Protein 5R61 (pdb70)

Organism: Homo sapiens (NCBI:txid9606)

Secondary structure (DSSP, 8-state):
--SS-SSHHHHHHTT--S-EEEEEEGGG-TTSEEEEEEE-SGGGS-EEEEEEESSS-S-----HHHHHH-EE-TTSSEE--HHHHHHHHTTS-EEEEEEEEETTEEEEEEEEEEEE--GGGTS-EEEEEEEESS---SGGGTTPPPB-TT--HHHHHTS-BS-SSS-SEETTS-TT--STTTSSEEHHHH-SS---SEEEEEEEEGGGGG-

InterPro domains:
  IPR000742 EGF-like domain [PS00022] (205-216)
  IPR000742 EGF-like domain [PS00022] (299-310)
  IPR000742 EGF-like domain [PS00022] (392-403)
  IPR000742 EGF-like domain [PS00022] (485-496)
  IPR000742 EGF-like domain [PS00022] (578-589)
  IPR000742 EGF-like domain [PS01186] (205-216)
  IPR000742 EGF-like domain [PS01186] (299-310)
  IPR000742 EGF-like domain [PS01186] (392-403)
  IPR000742 EGF-like domain [PS01186] (485-496)
  IPR000742 EGF-like domain [PS01186] (578-589)
  IPR000742 EGF-like domain [PS50026] (280-311)
  IPR000742 EGF-like domain [PS50026] (373-404)
  IPR000742 EGF-like domain [SM00181] (189-217)
  IPR000742 EGF-like domain [SM00181] (220-248)
  IPR000742 EGF-like domain [SM00181] (251-280)
  IPR000742 EGF-like domain [SM00181] (283-311)
  IPR000742 EGF-like domain [SM00181] (314-342)
  IPR000742 EGF-like domain [SM00181] (345-373)
  IPR000742 EGF-like domain [SM00181] (376-404)
  IPR000742 EGF-like domain [SM00181] (407-435)

GO terms:
  GO:0045545 syndecan binding (F, IDA)
  GO:0007155 cell adhesion (P, TAS)
  GO:0005576 extracellular region (C, TAS)
  GO:0005788 endoplasmic reticulum lumen (C, TAS)
  GO:0042802 identical protein binding (F, IPI)
  GO:0005515 protein binding (F, IPI)
  GO:0009611 response to wounding (P, IEP)
  GO:0005576 extracellular region (C, HDA)
  GO:0031012 extracellular matrix (C, HDA)
  GO:0090733 tenascin complex (C, TAS)
  GO:0001558 regulation of cell growth (P, IDA)
  GO:0031012 extracellular matrix (C, IDA)
  GO:0009611 response to wounding (P, IDA)
  GO:0030155 regulation of cell adhesion (P, IDA)
  GO:0005178 integrin binding (F, IDA)
  GO:0001649 osteoblast differentiation (P, HDA)
  GO:0005925 focal adhesion (C, HDA)
  GO:0016020 membrane (C, HDA)

Foldseek 3Di:
DQPAAQFLLSVVVVVPQDWAWDWHAQLSDPVRIDIFTWQNPPPRTRWGWFFKFAAQPDAQQDDLVCQQCKDDDRRHGIGRHLVSQQSSCVNAFKKKKKWFAAPHDIKMKIFLGWHFHHVVLLRFIAGHDIDIDQDDFCVVLHRAHKDHPVNDQCVVLSHIGSADVGGQAGQRARDPQQPFQNARHNDSRPRRRGHTNIMIMIMDNSCSNPD

Sequence (211 aa):
SMPFPKDCSQAMLNGDTTSGLYTIYLNGDKAQALEVFCDMTSDGGGWIVFLRRKNGRENFYQNWKAYAAGFGDRREEFWLGLDNLNKITAQGQYELRVDLRDHGETAFAVYDKFSVGDAKTRYKLKVEGYSGTAGDSMAYHNGRSFSTFDKNCALSYKGAFWYRNCHRVNLMGRYGDNNHSQGVNWFHWKGHEHSIQFAEMKLRPSNFFRNL

Radius of gyration: 15.93 Å; Cα contacts (8 Å, |Δi|>4): 583; chains: 1; bounding box: 35×44×39 Å

Structure (mmCIF, N/CA/C/O backbone):
data_5R61
#
_entry.id   5R61
#
_cell.length_a   77.340
_cell.length_b   77.340
_cell.length_c   71.660
_cell.angle_alpha   90.000
_cell.angle_beta   90.000
_cell.angle_gamma   90.000
#
_symmetry.space_group_name_H-M   'P 41 21 2'
#
loop_
_entity.id
_entity.type
_entity.pdbx_description
1 polymer 'Tenascin C (Hexabrachion), isoform CRA_a'
2 non-polymer 1-(3-methyl-1,2,4-thiadiazol-5-yl)-1,4-diazepane
3 water water
#
loop_
_atom_site.group_PDB
_atom_site.id
_atom_site.type_symbol
_atom_site.label_atom_id
_atom_site.label_alt_id
_atom_site.label_comp_id
_atom_site.label_asym_id
_atom_site.label_entity_id
_atom_site.label_seq_id
_atom_site.pdbx_PDB_ins_code
_atom_site.Cartn_x
_atom_site.Cartn_y
_atom_site.Cartn_z
_atom_site.occupancy
_atom_site.B_iso_or_equiv
_atom_site.auth_seq_id
_atom_site.auth_comp_id
_atom_site.auth_asym_id
_atom_site.auth_atom_id
_atom_site.pdbx_PDB_model_num
ATOM 1 N N . SER A 1 1 ? 12.421 9.340 -13.494 1.00 32.67 -1 SER A N 1
ATOM 2 C CA . SER A 1 1 ? 12.607 7.882 -13.369 1.00 32.01 -1 SER A CA 1
ATOM 3 C C . SER A 1 1 ? 13.985 7.495 -13.904 1.00 28.14 -1 SER A C 1
ATOM 4 O O . SER A 1 1 ? 14.526 8.198 -14.740 1.00 24.05 -1 SER A O 1
ATOM 7 N N . MET A 1 2 ? 14.548 6.389 -13.416 1.00 28.04 0 MET A N 1
ATOM 8 C CA . MET A 1 2 ? 15.818 5.846 -13.937 1.00 26.13 0 MET A CA 1
ATOM 9 C C . MET A 1 2 ? 15.408 4.935 -15.080 1.00 24.83 0 MET A C 1
ATOM 10 O O . MET A 1 2 ? 14.458 4.129 -14.893 1.00 24.51 0 MET A O 1
ATOM 15 N N . PRO A 1 3 ? 16.226 4.893 -16.199 1.00 21.08 1979 PRO A N 1
ATOM 16 C CA . PRO A 1 3 ? 15.777 4.047 -17.318 1.00 21.83 1979 PRO A CA 1
ATOM 17 C C . PRO A 1 3 ? 15.982 2.549 -17.080 1.00 22.82 1979 PRO A C 1
ATOM 18 O O . PRO A 1 3 ? 15.191 1.771 -17.582 1.00 23.65 1979 PRO A O 1
ATOM 22 N N . PHE A 1 4 ? 17.049 2.213 -16.378 1.00 21.31 1980 PHE A N 1
ATOM 23 C CA . PHE A 1 4 ? 17.485 0.814 -16.226 1.00 19.92 1980 PHE A CA 1
ATOM 24 C C . PHE A 1 4 ? 17.721 0.605 -14.744 1.00 18.55 1980 PHE A C 1
ATOM 25 O O . PHE A 1 4 ? 18.864 0.407 -14.340 1.00 20.37 1980 PHE A O 1
ATOM 33 N N . PRO A 1 5 ? 16.661 0.653 -13.902 1.00 17.93 1981 PRO A N 1
ATOM 34 C CA . PRO A 1 5 ? 16.818 0.496 -12.448 1.00 17.24 1981 PRO A CA 1
ATOM 35 C C . PRO A 1 5 ? 17.521 -0.835 -12.172 1.00 17.42 1981 PRO A C 1
ATOM 36 O O . PRO A 1 5 ? 17.112 -1.843 -12.770 1.00 18.18 1981 PRO A O 1
ATOM 40 N N . LYS A 1 6 ? 18.501 -0.835 -11.263 1.00 16.18 1982 LYS A N 1
ATOM 41 C CA . LYS A 1 6 ? 19.285 -2.063 -11.033 1.00 16.41 1982 LYS A CA 1
ATOM 42 C C . LYS A 1 6 ? 18.694 -2.893 -9.887 1.00 17.05 1982 LYS A C 1
ATOM 43 O O . LYS A 1 6 ? 19.180 -4.010 -9.677 1.00 16.43 1982 LYS A O 1
ATOM 49 N N . ASP A 1 7 ? 17.623 -2.449 -9.240 1.00 16.40 1983 ASP A N 1
ATOM 50 C CA . ASP A 1 7 ? 16.977 -3.194 -8.143 1.00 16.85 1983 ASP A CA 1
ATOM 51 C C . ASP A 1 7 ? 15.620 -2.575 -7.871 1.00 16.88 1983 ASP A C 1
ATOM 52 O O . ASP A 1 7 ? 15.258 -1.593 -8.556 1.00 17.01 1983 ASP A O 1
ATOM 57 N N . CYS A 1 8 ? 14.877 -3.130 -6.934 1.00 16.03 1984 CYS A N 1
ATOM 58 C CA . CYS A 1 8 ? 13.505 -2.652 -6.688 1.00 16.51 1984 CYS A CA 1
ATOM 59 C C . CYS A 1 8 ? 13.530 -1.331 -5.928 1.00 17.41 1984 CYS A C 1
ATOM 60 O O . CYS A 1 8 ? 12.446 -0.715 -5.876 1.00 20.05 1984 CYS A O 1
ATOM 63 N N . SER A 1 9 ? 14.656 -0.909 -5.367 1.00 17.00 1985 SER A N 1
ATOM 64 C CA . SER A 1 9 ? 14.771 0.414 -4.706 1.00 20.58 1985 SER A CA 1
ATOM 65 C C . SER A 1 9 ? 14.845 1.505 -5.761 1.00 21.89 1985 SER A C 1
ATOM 66 O O . SER A 1 9 ? 14.088 2.504 -5.646 1.00 24.15 1985 SER A O 1
ATOM 69 N N . GLN A 1 10 ? 15.553 1.273 -6.851 1.00 18.03 1986 GLN A N 1
ATOM 70 C CA . GLN A 1 10 ? 15.592 2.234 -7.978 1.00 21.41 1986 GLN A CA 1
ATOM 71 C C . GLN A 1 10 ? 14.276 2.170 -8.761 1.00 23.62 1986 GLN A C 1
ATOM 72 O O . GLN A 1 10 ? 13.967 3.191 -9.416 1.00 31.16 1986 GLN A O 1
ATOM 78 N N . ALA A 1 11 ? 13.550 1.043 -8.779 1.00 22.63 1987 ALA A N 1
ATOM 79 C CA . ALA A 1 11 ? 12.215 0.972 -9.426 1.00 24.50 1987 ALA A CA 1
ATOM 80 C C . ALA A 1 11 ? 11.157 1.680 -8.589 1.00 27.49 1987 ALA A C 1
ATOM 81 O O . ALA A 1 11 ? 10.165 2.090 -9.168 1.00 29.06 1987 ALA A O 1
ATOM 83 N N . MET A 1 12 ? 11.319 1.737 -7.267 1.00 30.29 1988 MET A N 1
ATOM 84 C CA . MET A 1 12 ? 10.281 2.268 -6.345 1.00 29.66 1988 MET A CA 1
ATOM 85 C C . MET A 1 12 ? 10.373 3.778 -6.402 1.00 33.11 1988 MET A C 1
ATOM 86 O O . MET A 1 12 ? 9.333 4.437 -6.450 1.00 39.22 1988 MET A O 1
ATOM 91 N N . LEU A 1 13 ? 11.607 4.266 -6.398 1.00 37.60 1989 LEU A N 1
ATOM 92 C CA . LEU A 1 13 ? 11.910 5.711 -6.484 1.00 42.00 1989 LEU A CA 1
ATOM 93 C C . LEU A 1 13 ? 11.447 6.191 -7.860 1.00 45.41 1989 LEU A C 1
ATOM 94 O O . LEU A 1 13 ? 11.094 7.383 -7.973 1.00 46.23 1989 LEU A O 1
ATOM 99 N N . ASN A 1 14 ? 11.338 5.271 -8.834 1.00 47.98 1990 ASN A N 1
ATOM 100 C CA . ASN A 1 14 ? 10.728 5.554 -10.168 1.00 48.71 1990 ASN A CA 1
ATOM 101 C C . ASN A 1 14 ? 9.215 5.783 -10.001 1.00 49.65 1990 ASN A C 1
ATOM 102 O O . ASN A 1 14 ? 8.533 5.982 -11.039 1.00 48.25 1990 ASN A O 1
ATOM 107 N N . GLY A 1 15 ? 8.713 5.769 -8.757 1.00 52.80 1991 GLY A N 1
ATOM 108 C CA . GLY A 1 15 ? 7.322 6.105 -8.404 1.00 54.56 1991 GLY A CA 1
ATOM 109 C C . GLY A 1 15 ? 6.381 4.918 -8.555 1.00 59.30 1991 GLY A C 1
ATOM 110 O O . GLY A 1 15 ? 5.158 5.124 -8.614 1.00 61.77 1991 GLY A O 1
ATOM 111 N N . ASP A 1 16 ? 6.917 3.703 -8.609 1.00 60.18 1992 ASP A N 1
ATOM 112 C CA . ASP A 1 16 ? 6.098 2.468 -8.674 1.00 59.77 1992 ASP A CA 1
ATOM 113 C C . ASP A 1 16 ? 5.971 1.914 -7.247 1.00 55.08 1992 ASP A C 1
ATOM 114 O O . ASP A 1 16 ? 6.948 1.346 -6.731 1.00 42.70 1992 ASP A O 1
ATOM 119 N N . THR A 1 17 ? 4.827 2.125 -6.599 1.00 50.46 1993 THR A N 1
ATOM 120 C CA . THR A 1 17 ? 4.656 1.878 -5.142 1.00 45.21 1993 THR A CA 1
ATOM 121 C C . THR A 1 17 ? 3.774 0.652 -4.920 1.00 37.40 1993 THR A C 1
ATOM 122 O O . THR A 1 17 ? 3.556 0.292 -3.741 1.00 33.60 1993 THR A O 1
ATOM 126 N N . THR A 1 18 ? 3.299 0.046 -6.009 1.00 33.63 1994 THR A N 1
ATOM 127 C CA . THR A 1 18 ? 2.455 -1.163 -5.984 1.00 29.55 1994 THR A CA 1
ATOM 128 C C . THR A 1 18 ? 3.418 -2.344 -6.022 1.00 26.09 1994 THR A C 1
ATOM 129 O O . THR A 1 18 ? 4.220 -2.431 -6.943 1.00 24.50 1994 THR A O 1
ATOM 133 N N . SER A 1 19 ? 3.253 -3.265 -5.102 1.00 21.90 1995 SER A N 1
ATOM 134 C CA . SER A 1 19 ? 4.017 -4.529 -5.179 1.00 20.48 1995 SER A CA 1
ATOM 135 C C . SER A 1 19 ? 3.609 -5.268 -6.432 1.00 21.17 1995 SER A C 1
ATOM 136 O O . SER A 1 19 ? 2.409 -5.216 -6.798 1.00 24.00 1995 SER A O 1
ATOM 139 N N . GLY A 1 20 ? 4.551 -6.001 -7.030 1.00 18.81 1996 GLY A N 1
ATOM 140 C CA . GLY A 1 20 ? 4.279 -6.864 -8.184 1.00 18.66 1996 GLY A CA 1
ATOM 141 C C . GLY A 1 20 ? 5.502 -7.003 -9.049 1.00 17.78 1996 GLY A C 1
ATOM 142 O O . GLY A 1 20 ? 6.614 -6.745 -8.547 1.00 17.61 1996 GLY A O 1
ATOM 143 N N . LEU A 1 21 ? 5.331 -7.357 -10.322 1.00 18.10 1997 LEU A N 1
ATOM 144 C CA . LEU A 1 21 ? 6.498 -7.651 -11.175 1.00 18.60 1997 LEU A CA 1
ATOM 145 C C . LEU A 1 21 ? 7.000 -6.377 -11.817 1.00 19.19 1997 LEU A C 1
ATOM 146 O O . LEU A 1 21 ? 6.181 -5.574 -12.373 1.00 22.22 1997 LEU A O 1
ATOM 151 N N . TYR A 1 22 ? 8.311 -6.191 -11.764 1.00 18.41 1998 TYR A N 1
ATOM 152 C CA . TYR A 1 22 ? 9.050 -5.072 -12.383 1.00 17.51 1998 TYR A CA 1
ATOM 153 C C . TYR A 1 22 ? 10.262 -5.606 -13.118 1.00 20.05 1998 TYR A C 1
ATOM 154 O O . TYR A 1 22 ? 10.835 -6.656 -12.765 1.00 20.01 1998 TYR A O 1
ATOM 163 N N . THR A 1 23 ? 10.675 -4.898 -14.160 1.00 17.97 1999 THR A N 1
ATOM 164 C CA . THR A 1 23 ? 11.949 -5.176 -14.802 1.00 17.45 1999 THR A CA 1
ATOM 165 C C . THR A 1 23 ? 13.064 -4.417 -14.082 1.00 17.49 1999 THR A C 1
ATOM 166 O O . THR A 1 23 ? 12.994 -3.165 -13.967 1.00 20.66 1999 THR A O 1
ATOM 170 N N . ILE A 1 24 ? 14.094 -5.139 -13.664 1.00 16.82 2000 ILE A N 1
ATOM 171 C CA . ILE A 1 24 ? 15.359 -4.514 -13.274 1.00 15.89 2000 ILE A CA 1
ATOM 172 C C . ILE A 1 24 ? 16.443 -4.931 -14.261 1.00 17.00 2000 ILE A C 1
ATOM 173 O O . ILE A 1 24 ? 16.220 -5.830 -15.112 1.00 17.04 2000 ILE A O 1
ATOM 178 N N . TYR A 1 25 ? 17.578 -4.261 -14.177 1.00 18.00 2001 TYR A N 1
ATOM 179 C CA . TYR A 1 25 ? 18.660 -4.392 -15.159 1.00 18.07 2001 TYR A CA 1
ATOM 180 C C . TYR A 1 25 ? 19.938 -4.561 -14.379 1.00 18.11 2001 TYR A C 1
ATOM 181 O O . TYR A 1 25 ? 20.353 -3.614 -13.691 1.00 17.89 2001 TYR A O 1
ATOM 190 N N . LEU A 1 26 ? 20.566 -5.724 -14.468 1.00 17.82 2002 LEU A N 1
ATOM 191 C CA . LEU A 1 26 ? 21.741 -5.955 -13.605 1.00 20.20 2002 LEU A CA 1
ATOM 192 C C . LEU A 1 26 ? 22.874 -5.012 -14.028 1.00 20.45 2002 LEU A C 1
ATOM 193 O O . LEU A 1 26 ? 23.094 -4.821 -15.230 1.00 21.07 2002 LEU A O 1
ATOM 198 N N . ASN A 1 27 ? 23.483 -4.331 -13.065 1.00 21.17 2003 ASN A N 1
ATOM 199 C CA . ASN A 1 27 ? 24.551 -3.346 -13.326 1.00 24.48 2003 ASN A CA 1
ATOM 200 C C . ASN A 1 27 ? 23.986 -2.172 -14.141 1.00 23.34 2003 ASN A C 1
ATOM 201 O O . ASN A 1 27 ? 24.768 -1.476 -14.783 1.00 24.76 2003 ASN A O 1
ATOM 206 N N . GLY A 1 28 ? 22.680 -1.968 -14.141 1.00 19.91 2004 GLY A N 1
ATOM 207 C CA . GLY A 1 28 ? 22.044 -0.910 -14.949 1.00 20.54 2004 GLY A CA 1
ATOM 208 C C . GLY A 1 28 ? 22.239 -1.122 -16.446 1.00 20.11 2004 GLY A C 1
ATOM 209 O O . GLY A 1 28 ? 22.127 -0.170 -17.211 1.00 23.28 2004 GLY A O 1
ATOM 210 N N . ASP A 1 29 ? 22.485 -2.352 -16.865 1.00 20.48 2005 ASP A N 1
ATOM 211 C CA . ASP A 1 29 ? 22.780 -2.690 -18.293 1.00 20.15 2005 ASP A CA 1
ATOM 212 C C . ASP A 1 29 ? 21.451 -3.095 -18.933 1.00 19.54 2005 ASP A C 1
ATOM 213 O O . ASP A 1 29 ? 20.833 -4.063 -18.509 1.00 18.96 2005 ASP A O 1
ATOM 218 N N . LYS A 1 30 ? 21.029 -2.390 -19.971 1.00 20.65 2006 LYS A N 1
ATOM 219 C CA . LYS A 1 30 ? 19.774 -2.656 -20.710 1.00 20.82 2006 LYS A CA 1
ATOM 220 C C . LYS A 1 30 ? 19.789 -4.066 -21.328 1.00 19.84 2006 LYS A C 1
ATOM 221 O O . LYS A 1 30 ? 18.670 -4.589 -21.571 1.00 21.56 2006 LYS A O 1
ATOM 227 N N . ALA A 1 31 ? 20.941 -4.705 -21.509 1.00 19.41 2007 ALA A N 1
ATOM 228 C CA . ALA A 1 31 ? 21.019 -6.074 -22.066 1.00 20.00 2007 ALA A CA 1
ATOM 229 C C . ALA A 1 31 ? 20.966 -7.118 -20.960 1.00 19.67 2007 ALA A C 1
ATOM 230 O O . ALA A 1 31 ? 21.068 -8.340 -21.261 1.00 21.87 2007 ALA A O 1
ATOM 232 N N . GLN A 1 32 ? 20.779 -6.722 -19.692 1.00 18.41 2008 GLN A N 1
ATOM 233 C CA . GLN A 1 32 ? 20.748 -7.676 -18.555 1.00 19.98 2008 GLN A CA 1
ATOM 234 C C . GLN A 1 32 ? 19.428 -7.500 -17.806 1.00 18.80 2008 GLN A C 1
ATOM 235 O O . GLN A 1 32 ? 19.399 -7.464 -16.553 1.00 16.97 2008 GLN A O 1
ATOM 241 N N . ALA A 1 33 ? 18.316 -7.477 -18.517 1.00 17.00 2009 ALA A N 1
ATOM 242 C CA . ALA A 1 33 ? 16.961 -7.352 -17.944 1.00 17.87 2009 ALA A CA 1
ATOM 243 C C . ALA A 1 33 ? 16.610 -8.599 -17.149 1.00 18.69 2009 ALA A C 1
ATOM 244 O O . ALA A 1 33 ? 16.985 -9.688 -17.562 1.00 18.84 2009 ALA A O 1
ATOM 246 N N . LEU A 1 34 ? 15.906 -8.398 -16.044 1.00 17.50 2010 LEU A N 1
ATOM 247 C CA . LEU A 1 34 ? 15.465 -9.494 -15.153 1.00 17.89 2010 LEU A CA 1
ATOM 248 C C . LEU A 1 34 ? 14.098 -9.096 -14.635 1.00 17.66 2010 LEU A C 1
ATOM 249 O O . LEU A 1 34 ? 13.995 -7.973 -14.096 1.00 18.36 2010 LEU A O 1
ATOM 254 N N . GLU A 1 35 ? 13.085 -9.952 -14.763 1.00 17.03 2011 GLU A N 1
ATOM 255 C CA . GLU A 1 35 ? 11.753 -9.672 -14.183 1.00 18.31 2011 GLU A CA 1
ATOM 256 C C . GLU A 1 35 ? 11.790 -10.143 -12.731 1.00 18.71 2011 GLU A C 1
ATOM 257 O O . GLU A 1 35 ? 12.212 -11.285 -12.478 1.00 20.63 2011 GLU A O 1
ATOM 263 N N . VAL A 1 36 ? 11.505 -9.238 -11.810 1.00 16.98 2012 VAL A N 1
ATOM 264 C CA . VAL A 1 36 ? 11.552 -9.589 -10.371 1.00 16.78 2012 VAL A CA 1
ATOM 265 C C . VAL A 1 36 ? 10.225 -9.199 -9.750 1.00 18.14 2012 VAL A C 1
ATOM 266 O O . VAL A 1 36 ? 9.539 -8.286 -10.254 1.00 19.33 2012 VAL A O 1
ATOM 270 N N . PHE A 1 37 ? 9.881 -9.863 -8.653 1.00 16.35 2013 PHE A N 1
ATOM 271 C CA . PHE A 1 37 ? 8.781 -9.385 -7.797 1.00 16.31 2013 PHE A CA 1
ATOM 272 C C . PHE A 1 37 ? 9.343 -8.387 -6.788 1.00 16.61 2013 PHE A C 1
ATOM 273 O O . PHE A 1 37 ? 10.250 -8.725 -6.010 1.00 17.19 2013 PHE A O 1
ATOM 281 N N . CYS A 1 38 ? 8.829 -7.177 -6.789 1.00 15.99 2014 CYS A N 1
ATOM 282 C CA . CYS A 1 38 ? 9.187 -6.096 -5.833 1.00 16.54 2014 CYS A CA 1
ATOM 283 C C . CYS A 1 38 ? 8.117 -6.046 -4.751 1.00 16.47 2014 CYS A C 1
ATOM 284 O O . CYS A 1 38 ? 6.913 -5.865 -5.066 1.00 16.94 2014 CYS A O 1
ATOM 287 N N . ASP A 1 39 ? 8.550 -6.218 -3.502 1.00 17.25 2015 ASP A N 1
ATOM 288 C CA . ASP A 1 39 ? 7.714 -5.921 -2.315 1.00 17.97 2015 ASP A CA 1
ATOM 289 C C . ASP A 1 39 ? 7.897 -4.447 -1.988 1.00 17.57 2015 ASP A C 1
ATOM 290 O O . ASP A 1 39 ? 8.966 -4.077 -1.524 1.00 18.03 2015 ASP A O 1
ATO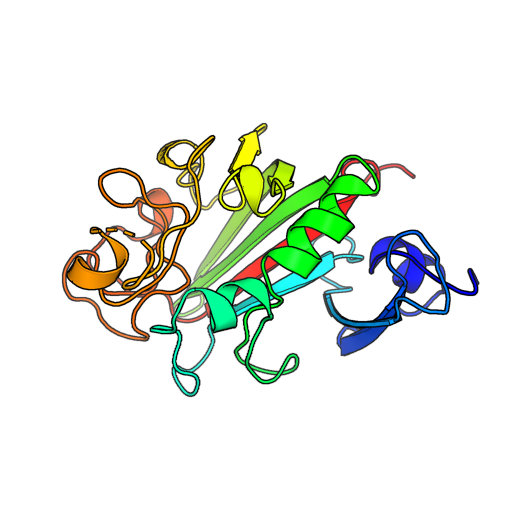M 295 N N . MET A 1 40 ? 6.888 -3.636 -2.321 1.00 18.31 2016 MET A N 1
ATOM 296 C CA . MET A 1 40 ? 7.006 -2.167 -2.218 1.00 18.89 2016 MET A CA 1
ATOM 297 C C . MET A 1 40 ? 6.341 -1.684 -0.921 1.00 19.01 2016 MET A C 1
ATOM 298 O O . MET A 1 40 ? 6.305 -0.455 -0.753 1.00 22.18 2016 MET A O 1
ATOM 303 N N . THR A 1 41 ? 5.874 -2.587 -0.059 1.00 20.30 2017 THR A N 1
ATOM 304 C CA . THR A 1 41 ? 5.118 -2.170 1.164 1.00 22.77 2017 THR A CA 1
ATOM 305 C C . THR A 1 41 ? 5.870 -2.527 2.444 1.00 25.29 2017 THR A C 1
ATOM 306 O O . THR A 1 41 ? 5.747 -1.747 3.416 1.00 27.19 2017 THR A O 1
ATOM 310 N N . SER A 1 42 ? 6.550 -3.671 2.529 1.00 21.04 2018 SER A N 1
ATOM 311 C CA . SER A 1 42 ? 7.189 -4.059 3.817 1.00 22.18 2018 SER A CA 1
ATOM 312 C C . SER A 1 42 ? 8.331 -3.092 4.176 1.00 23.26 2018 SER A C 1
ATOM 313 O O . SER A 1 42 ? 9.228 -2.826 3.354 1.00 21.42 2018 SER A O 1
ATOM 316 N N . ASP A 1 43 ? 8.366 -2.621 5.430 1.00 23.01 2019 ASP A N 1
ATOM 317 C CA . ASP A 1 43 ? 9.376 -1.672 5.977 1.00 26.13 2019 ASP A CA 1
ATOM 318 C C . ASP A 1 43 ? 9.938 -0.770 4.886 1.00 26.66 2019 ASP A C 1
ATOM 319 O O . ASP A 1 43 ? 11.145 -0.898 4.606 1.00 28.66 2019 ASP A O 1
ATOM 324 N N . GLY A 1 44 ? 9.091 0.050 4.268 1.00 22.72 2020 GLY A N 1
ATOM 325 C CA . GLY A 1 44 ? 9.530 1.091 3.334 1.00 24.62 2020 GLY A CA 1
ATOM 326 C C . GLY A 1 44 ? 9.615 0.640 1.880 1.00 21.64 2020 GLY A C 1
ATOM 327 O O . GLY A 1 44 ? 9.859 1.489 1.042 1.00 23.07 2020 GLY A O 1
ATOM 328 N N . GLY A 1 45 ? 9.520 -0.659 1.620 1.00 20.02 2021 GLY A N 1
ATOM 329 C CA . GLY A 1 45 ? 9.461 -1.156 0.229 1.00 17.71 2021 GLY A CA 1
ATOM 330 C C . GLY A 1 45 ? 10.840 -1.264 -0.407 1.00 17.44 2021 GLY A C 1
ATOM 331 O O . GLY A 1 45 ? 11.888 -1.292 0.249 1.00 18.37 2021 GLY A O 1
ATOM 332 N N . GLY A 1 46 ? 10.858 -1.347 -1.731 1.00 17.19 2022 GLY A N 1
ATOM 333 C CA . GLY A 1 46 ? 12.072 -1.389 -2.533 1.00 17.32 2022 GLY A CA 1
ATOM 334 C C . GLY A 1 46 ? 12.766 -2.745 -2.485 1.00 14.92 2022 GLY A C 1
ATOM 335 O O . GLY A 1 46 ? 13.952 -2.775 -2.776 1.00 16.01 2022 GLY A O 1
ATOM 336 N N . TRP A 1 47 ? 12.093 -3.812 -2.082 1.00 15.75 2023 TRP A N 1
ATOM 337 C CA . TRP A 1 47 ? 12.707 -5.134 -1.862 1.00 15.90 2023 TRP A CA 1
ATOM 338 C C . TRP A 1 47 ? 12.540 -5.990 -3.122 1.00 15.53 2023 TRP A C 1
ATOM 339 O O . TRP A 1 47 ? 11.391 -6.202 -3.537 1.00 15.58 2023 TRP A O 1
ATOM 350 N N . ILE A 1 48 ? 13.619 -6.569 -3.621 1.00 14.69 2024 ILE A N 1
ATOM 351 C CA . ILE A 1 48 ? 13.562 -7.720 -4.566 1.00 14.47 2024 ILE A CA 1
ATOM 352 C C . ILE A 1 48 ? 13.244 -8.969 -3.759 1.00 15.38 2024 ILE A C 1
ATOM 353 O O . ILE A 1 48 ? 14.058 -9.327 -2.860 1.00 14.98 2024 ILE A O 1
ATOM 358 N N . VAL A 1 49 ? 12.079 -9.561 -3.990 1.00 14.38 2025 VAL A N 1
ATOM 359 C CA . VAL A 1 49 ? 11.805 -10.887 -3.381 1.00 14.65 2025 VAL A CA 1
ATOM 360 C C . VAL A 1 49 ? 12.605 -11.943 -4.126 1.00 13.54 2025 VAL A C 1
ATOM 361 O O . VAL A 1 49 ? 12.547 -11.996 -5.367 1.00 14.06 2025 VAL A O 1
ATOM 365 N N . PHE A 1 50 ? 13.294 -12.806 -3.421 1.00 14.15 2026 PHE A N 1
ATOM 366 C CA . PHE A 1 50 ? 14.041 -13.891 -4.075 1.00 13.64 2026 PHE A CA 1
ATOM 367 C C . PHE A 1 50 ? 13.603 -15.283 -3.657 1.00 13.80 2026 PHE A C 1
ATOM 368 O O . PHE A 1 50 ? 14.057 -16.220 -4.300 1.00 15.00 2026 PHE A O 1
ATOM 376 N N . LEU A 1 51 ? 12.783 -15.410 -2.634 1.00 14.05 2027 LEU A N 1
ATOM 377 C CA . LEU A 1 51 ? 12.192 -16.707 -2.239 1.00 13.58 2027 LEU A CA 1
ATOM 378 C C . LEU A 1 51 ? 10.784 -16.402 -1.773 1.00 13.97 2027 LEU A C 1
ATOM 379 O O . LEU A 1 51 ? 10.637 -15.444 -0.991 1.00 14.75 2027 LEU A O 1
ATOM 384 N N . ARG A 1 52 ? 9.809 -17.185 -2.193 1.00 14.63 2028 ARG A N 1
ATOM 385 C CA . ARG A 1 52 ? 8.461 -17.135 -1.573 1.00 14.68 2028 ARG A CA 1
ATOM 386 C C . ARG A 1 52 ? 7.973 -18.561 -1.371 1.00 15.01 2028 ARG A C 1
ATOM 387 O O . ARG A 1 52 ? 7.962 -19.305 -2.321 1.00 15.10 2028 ARG A O 1
ATOM 395 N N . ARG A 1 53 ? 7.513 -18.852 -0.140 1.00 14.36 2029 ARG A N 1
ATOM 396 C CA . ARG A 1 53 ? 6.776 -20.077 0.181 1.00 15.11 2029 ARG A CA 1
ATOM 397 C C . ARG A 1 53 ? 5.412 -19.642 0.689 1.00 16.04 2029 ARG A C 1
ATOM 398 O O . ARG A 1 53 ? 5.351 -18.681 1.480 1.00 15.62 2029 ARG A O 1
ATOM 406 N N . LYS A 1 54 ? 4.346 -20.273 0.226 1.00 16.86 2030 LYS A N 1
ATOM 407 C CA . LYS A 1 54 ? 2.992 -19.854 0.663 1.00 17.50 2030 LYS A CA 1
ATOM 408 C C . LYS A 1 54 ? 1.952 -20.974 0.541 1.00 18.34 2030 LYS A C 1
ATOM 409 O O . LYS A 1 54 ? 0.876 -20.799 1.148 1.00 21.46 2030 LYS A O 1
ATOM 415 N N . ASN A 1 55 ? 2.190 -22.023 -0.224 1.00 18.45 2031 ASN A N 1
ATOM 416 C CA . ASN A 1 55 ? 1.097 -23.018 -0.450 1.00 19.25 2031 ASN A CA 1
ATOM 417 C C . ASN A 1 55 ? 1.579 -24.422 -0.782 1.00 20.36 2031 ASN A C 1
ATOM 418 O O . ASN A 1 55 ? 0.692 -25.297 -0.857 1.00 22.91 2031 ASN A O 1
ATOM 423 N N . GLY A 1 56 ? 2.863 -24.702 -0.988 1.00 17.00 2032 GLY A N 1
ATOM 424 C CA . GLY A 1 56 ? 3.355 -26.051 -1.276 1.00 18.34 2032 GLY A CA 1
ATOM 425 C C . GLY A 1 56 ? 3.085 -26.481 -2.713 1.00 19.49 2032 GLY A C 1
ATOM 426 O O . GLY A 1 56 ? 3.324 -27.655 -2.985 1.00 21.77 2032 GLY A O 1
ATOM 427 N N . ARG A 1 57 ? 2.732 -25.573 -3.621 1.00 19.73 2033 ARG A N 1
ATOM 428 C CA . ARG A 1 57 ? 2.435 -25.993 -5.032 1.00 23.00 2033 ARG A CA 1
ATOM 429 C C . ARG A 1 57 ? 3.751 -26.252 -5.774 1.00 22.78 2033 ARG A C 1
ATOM 430 O O . ARG A 1 57 ? 3.756 -27.115 -6.681 1.00 24.51 2033 ARG A O 1
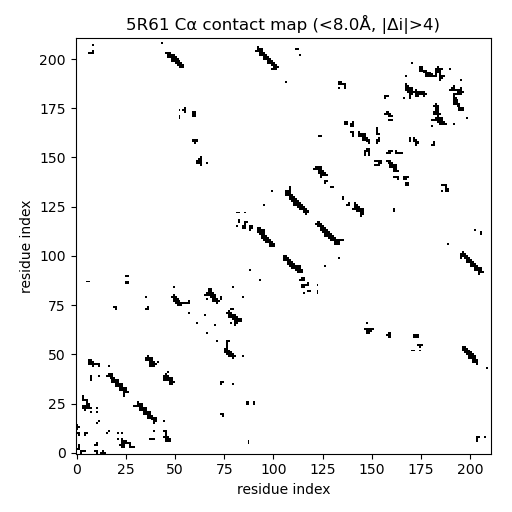ATOM 433 N N . GLU A 1 58 ? 4.840 -25.553 -5.456 1.00 20.05 2034 GLU A N 1
ATOM 434 C CA . GLU A 1 58 ? 6.095 -25.648 -6.215 1.00 19.47 2034 GLU A CA 1
ATOM 435 C C . GLU A 1 58 ? 7.039 -26.626 -5.530 1.00 17.95 2034 GLU A C 1
ATOM 436 O O . GLU A 1 58 ? 7.034 -26.758 -4.296 1.00 19.73 2034 GLU A O 1
ATOM 442 N N . ASN A 1 59 ? 7.829 -27.343 -6.302 1.00 21.13 2035 ASN A N 1
ATOM 443 C CA . ASN A 1 59 ? 8.879 -28.258 -5.824 1.00 20.37 2035 ASN A CA 1
ATOM 444 C C . ASN A 1 59 ? 10.175 -27.497 -5.561 1.00 20.73 2035 ASN A C 1
ATOM 445 O O . ASN A 1 59 ? 10.729 -26.909 -6.490 1.00 21.02 2035 ASN A O 1
ATOM 450 N N . PHE A 1 60 ? 10.663 -27.515 -4.322 1.00 17.84 2036 PHE A N 1
ATOM 451 C CA . PHE A 1 60 ? 11.963 -26.888 -3.982 1.00 17.55 2036 PHE A CA 1
ATOM 452 C C . PHE A 1 60 ? 13.081 -27.910 -3.840 1.00 17.25 2036 PHE A C 1
ATOM 453 O O . PHE A 1 60 ? 14.218 -27.563 -3.592 1.00 18.22 2036 PHE A O 1
ATOM 461 N N . TYR A 1 61 ? 12.791 -29.200 -4.053 1.00 19.14 2037 TYR A N 1
ATOM 462 C CA . TYR A 1 61 ? 13.848 -30.231 -4.020 1.00 20.00 2037 TYR A CA 1
ATOM 463 C C . TYR A 1 61 ? 14.389 -30.355 -5.429 1.00 20.13 2037 TYR A C 1
ATOM 464 O O . TYR A 1 61 ? 14.011 -31.285 -6.167 1.00 22.76 2037 TYR A O 1
ATOM 473 N N . GLN A 1 62 ? 15.177 -29.352 -5.789 1.00 19.73 2038 GLN A N 1
ATOM 474 C CA . GLN A 1 62 ? 15.695 -29.211 -7.146 1.00 19.50 2038 GLN A CA 1
ATOM 475 C C . GLN A 1 62 ? 17.207 -29.207 -7.114 1.00 17.18 2038 GLN A C 1
ATOM 476 O O . GLN A 1 62 ? 17.820 -29.016 -6.083 1.00 18.07 2038 GLN A O 1
ATOM 482 N N . ASN A 1 63 ? 17.778 -29.397 -8.296 1.00 18.67 2039 ASN A N 1
ATOM 483 C CA . ASN A 1 63 ? 19.234 -29.596 -8.460 1.00 17.68 2039 ASN A CA 1
ATOM 484 C C . ASN A 1 63 ? 20.015 -28.292 -8.574 1.00 19.53 2039 ASN A C 1
ATOM 485 O O . ASN A 1 63 ? 19.431 -27.162 -8.570 1.00 19.31 2039 ASN A O 1
ATOM 490 N N . TRP A 1 64 ? 21.327 -28.401 -8.612 1.00 18.89 2040 TRP A N 1
ATOM 491 C CA . TRP A 1 64 ? 22.240 -27.249 -8.652 1.00 19.17 2040 TRP A CA 1
ATOM 492 C C . TRP A 1 64 ? 21.841 -26.313 -9.795 1.00 17.84 2040 TRP A C 1
ATOM 493 O O . TRP A 1 64 ? 21.810 -25.094 -9.622 1.00 18.27 2040 TRP A O 1
ATOM 504 N N . LYS A 1 65 ? 21.736 -26.836 -11.017 1.00 19.56 2041 LYS A N 1
ATOM 505 C CA . LYS A 1 65 ? 21.426 -25.972 -12.176 1.00 20.93 2041 LYS A CA 1
ATOM 506 C C . LYS A 1 65 ? 20.144 -25.178 -11.924 1.00 19.86 2041 LYS A C 1
ATOM 507 O O . LYS A 1 65 ? 20.101 -23.982 -12.264 1.00 18.55 2041 LYS A O 1
ATOM 509 N N . ALA A 1 66 ? 19.127 -25.780 -11.322 1.00 18.77 2042 ALA A N 1
ATOM 510 C CA . ALA A 1 66 ? 17.851 -25.107 -11.031 1.00 18.36 2042 ALA A CA 1
ATOM 511 C C . ALA A 1 66 ? 18.088 -24.010 -9.996 1.00 17.80 2042 ALA A C 1
ATOM 512 O O . ALA A 1 66 ? 17.539 -22.897 -10.151 1.00 17.44 2042 ALA A O 1
ATOM 514 N N . TYR A 1 67 ? 18.810 -24.307 -8.923 1.00 17.36 2043 TYR A N 1
ATOM 515 C CA . TYR A 1 67 ? 19.098 -23.267 -7.903 1.00 16.60 2043 TYR A CA 1
ATOM 516 C C . TYR A 1 67 ? 19.984 -22.157 -8.463 1.00 17.48 2043 TYR A C 1
ATOM 517 O O . TYR A 1 67 ? 19.831 -21.001 -8.049 1.00 15.78 2043 TYR A O 1
ATOM 526 N N . ALA A 1 68 ? 20.893 -22.467 -9.377 1.00 16.68 2044 ALA A N 1
ATOM 527 C CA . ALA A 1 68 ? 21.725 -21.416 -9.990 1.00 16.77 2044 ALA A CA 1
ATOM 528 C C . ALA A 1 68 ? 20.877 -20.517 -10.881 1.00 17.06 2044 ALA A C 1
ATOM 529 O O . ALA A 1 68 ? 21.125 -19.314 -10.880 1.00 17.65 2044 ALA A O 1
ATOM 531 N N . ALA A 1 69 ? 19.920 -21.072 -11.611 1.00 17.90 2045 ALA A N 1
ATOM 532 C CA . ALA A 1 69 ? 19.177 -20.353 -12.674 1.00 18.84 2045 ALA A CA 1
ATOM 533 C C . ALA A 1 69 ? 17.900 -19.706 -12.144 1.00 17.30 2045 ALA A C 1
ATOM 534 O O . ALA A 1 69 ? 17.462 -18.693 -12.733 1.00 18.08 2045 ALA A O 1
ATOM 536 N N . GLY A 1 70 ? 17.305 -20.279 -11.101 1.00 16.38 2046 GLY A N 1
ATOM 537 C CA . GLY A 1 70 ? 15.996 -19.852 -10.608 1.00 16.36 2046 GLY A CA 1
ATOM 538 C C . GLY A 1 70 ? 14.903 -20.730 -11.190 1.00 17.85 2046 GLY A C 1
ATOM 539 O O . GLY A 1 70 ? 15.104 -21.336 -12.269 1.00 18.96 2046 GLY A O 1
ATOM 540 N N . PHE A 1 71 ? 13.751 -20.755 -10.541 1.00 17.12 2047 PHE A N 1
ATOM 541 C CA . PHE A 1 71 ? 12.570 -21.525 -10.968 1.00 17.68 2047 PHE A CA 1
ATOM 542 C C . PHE A 1 71 ? 11.330 -20.972 -10.286 1.00 17.17 2047 PHE A C 1
ATOM 543 O O . PHE A 1 71 ? 11.407 -20.328 -9.213 1.00 17.31 2047 PHE A O 1
ATOM 551 N N . GLY A 1 72 ? 10.182 -21.288 -10.847 1.00 17.98 2048 GLY A N 1
ATOM 552 C CA . GLY A 1 72 ? 8.870 -21.025 -10.255 1.00 18.54 2048 GLY A CA 1
ATOM 553 C C . GLY A 1 72 ? 8.198 -19.811 -10.831 1.00 18.80 2048 GLY A C 1
ATOM 554 O O . GLY A 1 72 ? 8.724 -19.165 -11.707 1.00 21.39 2048 GLY A O 1
ATOM 555 N N . ASP A 1 73 ? 7.004 -19.524 -10.364 1.00 18.48 2049 ASP A N 1
ATOM 556 C CA . ASP A 1 73 ? 6.192 -18.366 -10.724 1.00 18.03 2049 ASP A CA 1
ATOM 557 C C . ASP A 1 73 ? 6.498 -17.243 -9.735 1.00 17.08 2049 ASP A C 1
ATOM 558 O O . ASP A 1 73 ? 6.215 -17.402 -8.525 1.00 17.17 2049 ASP A O 1
ATOM 563 N N . ARG A 1 74 ? 7.084 -16.161 -10.229 1.00 17.56 2050 ARG A N 1
ATOM 564 C CA . ARG A 1 74 ? 7.558 -15.032 -9.383 1.00 17.52 2050 ARG A CA 1
ATOM 565 C C . ARG A 1 74 ? 6.373 -14.359 -8.697 1.00 17.50 2050 ARG A C 1
ATOM 566 O O . ARG A 1 74 ? 6.605 -13.642 -7.726 1.00 18.16 2050 ARG A O 1
ATOM 574 N N . ARG A 1 75 ? 5.137 -14.595 -9.126 1.00 17.80 2051 ARG A N 1
ATOM 575 C CA . ARG A 1 75 ? 3.957 -14.057 -8.425 1.00 19.96 2051 ARG A CA 1
ATOM 576 C C . ARG A 1 75 ? 3.479 -14.998 -7.311 1.00 18.24 2051 ARG A C 1
ATOM 577 O O . ARG A 1 75 ? 2.596 -14.585 -6.510 1.00 20.12 2051 ARG A O 1
ATOM 585 N N . GLU A 1 76 ? 4.027 -16.207 -7.242 1.00 17.73 2052 GLU A N 1
ATOM 586 C CA . GLU A 1 76 ? 3.594 -17.248 -6.298 1.00 17.81 2052 GLU A CA 1
ATOM 587 C C . GLU A 1 76 ? 4.863 -17.830 -5.668 1.00 17.33 2052 GLU A C 1
ATOM 588 O O . GLU A 1 76 ? 5.701 -17.044 -5.228 1.00 17.05 2052 GLU A O 1
ATOM 594 N N . GLU A 1 77 ? 5.037 -19.132 -5.611 1.00 16.13 2053 GLU A N 1
ATOM 595 C CA . GLU A 1 77 ? 6.222 -19.738 -5.001 1.00 16.59 2053 GLU A CA 1
ATOM 596 C C . GLU A 1 77 ? 7.318 -19.803 -6.038 1.00 16.16 2053 GLU A C 1
ATOM 597 O O . GLU A 1 77 ? 7.114 -20.261 -7.175 1.00 15.78 2053 GLU A O 1
ATOM 603 N N . PHE A 1 78 ? 8.504 -19.368 -5.662 1.00 14.95 2054 PHE A N 1
ATOM 604 C CA . PHE A 1 78 ? 9.659 -19.332 -6.578 1.00 15.19 2054 PHE A CA 1
ATOM 605 C C . PHE A 1 78 ? 10.959 -19.143 -5.807 1.00 14.90 2054 PHE A C 1
ATOM 606 O O . PHE A 1 78 ? 10.956 -18.829 -4.639 1.00 14.51 2054 PHE A O 1
ATOM 614 N N . TRP A 1 79 ? 12.020 -19.348 -6.565 1.00 14.64 2055 TRP A N 1
ATOM 615 C CA . TRP A 1 79 ? 13.427 -19.098 -6.176 1.00 15.21 2055 TRP A CA 1
ATOM 616 C C . TRP A 1 79 ? 14.074 -18.274 -7.286 1.00 14.93 2055 TRP A C 1
ATOM 617 O O . TRP A 1 79 ? 14.035 -18.681 -8.461 1.00 15.45 2055 TRP A O 1
ATOM 628 N N . LEU A 1 80 ? 14.632 -17.111 -6.972 1.00 15.12 2056 LEU A N 1
ATOM 629 C CA . LEU A 1 80 ? 15.134 -16.188 -8.019 1.00 15.49 2056 LEU A CA 1
ATOM 630 C C . LEU A 1 80 ? 16.364 -16.698 -8.760 1.00 14.59 2056 LEU A C 1
ATOM 631 O O . LEU A 1 80 ? 16.552 -16.329 -9.955 1.00 14.78 2056 LEU A O 1
ATOM 636 N N . GLY A 1 81 ? 17.202 -17.514 -8.149 1.00 14.77 2057 GLY A N 1
ATOM 637 C CA . GLY A 1 81 ? 18.456 -17.963 -8.765 1.00 15.16 2057 GLY A CA 1
ATOM 638 C C . GLY A 1 81 ? 19.681 -17.414 -8.079 1.00 15.11 2057 GLY A C 1
ATOM 639 O O . GLY A 1 81 ? 19.767 -16.179 -7.834 1.00 15.33 2057 GLY A O 1
ATOM 640 N N . LEU A 1 82 ? 20.654 -18.258 -7.805 1.00 15.29 2058 LEU A N 1
ATOM 641 C CA . LEU A 1 82 ? 21.919 -17.868 -7.161 1.00 15.59 2058 LEU A CA 1
ATOM 642 C C . LEU A 1 82 ? 22.758 -16.967 -8.092 1.00 14.90 2058 LEU A C 1
ATOM 643 O O . LEU A 1 82 ? 23.428 -16.069 -7.581 1.00 16.17 2058 LEU A O 1
ATOM 648 N N . ASP A 1 83 ? 22.736 -17.203 -9.400 1.00 15.16 2059 ASP A N 1
ATOM 649 C CA . ASP A 1 83 ? 23.514 -16.341 -10.311 1.00 16.42 2059 ASP A CA 1
ATOM 650 C C . ASP A 1 83 ? 22.951 -14.924 -10.238 1.00 15.12 2059 ASP A C 1
ATOM 651 O O . ASP A 1 83 ? 23.724 -13.967 -10.095 1.00 16.43 2059 ASP A O 1
ATOM 656 N N . ASN A 1 84 ? 21.638 -14.807 -10.252 1.00 16.19 2060 ASN A N 1
ATOM 657 C CA . ASN A 1 84 ? 20.979 -13.492 -10.102 1.00 16.23 2060 ASN A CA 1
ATOM 658 C C . ASN A 1 84 ? 21.372 -12.902 -8.759 1.00 14.90 2060 ASN A C 1
ATOM 659 O O . ASN A 1 84 ? 21.626 -11.671 -8.672 1.00 16.01 2060 ASN A O 1
ATOM 664 N N . LEU A 1 85 ? 21.279 -13.654 -7.676 1.00 14.55 2061 LEU A N 1
ATOM 665 C CA . LEU A 1 85 ? 21.582 -13.087 -6.358 1.00 15.84 2061 LEU A CA 1
ATOM 666 C C . LEU A 1 85 ? 23.031 -12.636 -6.302 1.00 15.50 2061 LEU A C 1
ATOM 667 O O . LEU A 1 85 ? 23.303 -11.593 -5.683 1.00 15.75 2061 LEU A O 1
ATOM 672 N N . ASN A 1 86 ? 23.973 -13.402 -6.843 1.00 15.40 2062 ASN A N 1
ATOM 673 C CA . ASN A 1 86 ? 25.374 -12.959 -6.848 1.00 16.29 2062 ASN A CA 1
ATOM 674 C C . ASN A 1 86 ? 25.467 -11.622 -7.602 1.00 16.63 2062 ASN A C 1
ATOM 675 O O . ASN A 1 86 ? 26.111 -10.673 -7.112 1.00 17.95 2062 ASN A O 1
ATOM 680 N N . LYS A 1 87 ? 24.894 -11.550 -8.792 1.00 15.94 2063 LYS A N 1
ATOM 681 C CA . LYS A 1 87 ? 25.072 -10.342 -9.635 1.00 17.16 2063 LYS A CA 1
ATOM 682 C C . LYS A 1 87 ? 24.411 -9.160 -8.949 1.00 17.73 2063 LYS A C 1
ATO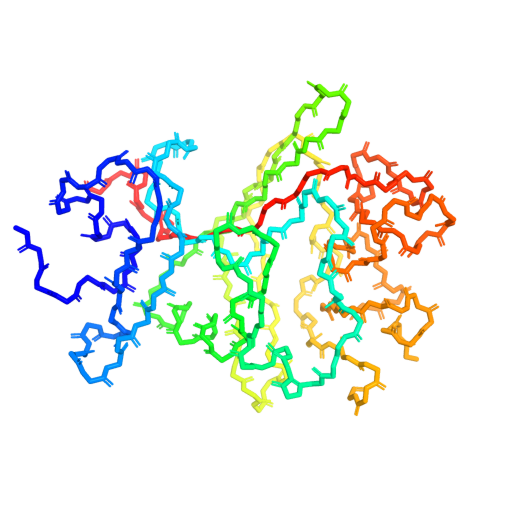M 683 O O . LYS A 1 87 ? 24.977 -8.056 -9.061 1.00 19.61 2063 LYS A O 1
ATOM 689 N N . ILE A 1 88 ? 23.261 -9.330 -8.302 1.00 16.16 2064 ILE A N 1
ATOM 690 C CA . ILE A 1 88 ? 22.563 -8.192 -7.634 1.00 15.77 2064 ILE A CA 1
ATOM 691 C C . ILE A 1 88 ? 23.445 -7.773 -6.446 1.00 16.83 2064 ILE A C 1
ATOM 692 O O . ILE A 1 88 ? 23.745 -6.566 -6.277 1.00 17.14 2064 ILE A O 1
ATOM 697 N N . THR A 1 89 ? 23.870 -8.704 -5.606 1.00 16.13 2065 THR A N 1
ATOM 698 C CA . THR A 1 89 ? 24.574 -8.335 -4.360 1.00 16.97 2065 THR A CA 1
ATOM 699 C C . THR A 1 89 ? 25.976 -7.801 -4.663 1.00 18.35 2065 THR A C 1
ATOM 700 O O . THR A 1 89 ? 26.528 -7.142 -3.748 1.00 19.53 2065 THR A O 1
ATOM 704 N N . ALA A 1 90 ? 26.522 -8.036 -5.856 1.00 18.32 2066 ALA A N 1
ATOM 705 C CA . ALA A 1 90 ? 27.803 -7.454 -6.314 1.00 19.92 2066 ALA A CA 1
ATOM 706 C C . ALA A 1 90 ? 27.678 -5.967 -6.641 1.00 22.73 2066 ALA A C 1
ATOM 707 O O . ALA A 1 90 ? 28.740 -5.343 -6.729 1.00 24.08 2066 ALA A O 1
ATOM 709 N N . GLN A 1 91 ? 26.477 -5.435 -6.839 1.00 19.28 2067 GLN A N 1
ATOM 710 C CA . GLN A 1 91 ? 26.208 -4.063 -7.358 1.00 20.74 2067 GLN A CA 1
ATOM 711 C C . GLN A 1 91 ? 26.420 -3.023 -6.290 1.00 21.10 2067 GLN A C 1
ATOM 712 O O . GLN A 1 91 ? 26.465 -1.798 -6.638 1.00 24.36 2067 GLN A O 1
ATOM 718 N N . GLY A 1 92 ? 26.445 -3.410 -5.038 1.00 19.97 2068 GLY A N 1
ATOM 719 C CA . GLY A 1 92 ? 26.486 -2.458 -3.922 1.00 20.38 2068 GLY A CA 1
ATOM 720 C C . GLY A 1 92 ? 26.392 -3.192 -2.616 1.00 19.02 2068 GLY A C 1
ATOM 721 O O . GLY A 1 92 ? 26.551 -4.403 -2.666 1.00 20.35 2068 GLY A O 1
ATOM 722 N N . GLN A 1 93 ? 26.091 -2.490 -1.533 1.00 20.59 2069 GLN A N 1
ATOM 723 C CA . GLN A 1 93 ? 25.934 -3.096 -0.197 1.00 19.73 2069 GLN A CA 1
ATOM 724 C C . GLN A 1 93 ? 24.445 -3.338 0.002 1.00 18.60 2069 GLN A C 1
ATOM 725 O O . GLN A 1 93 ? 23.695 -2.373 0.098 1.00 20.16 2069 GLN A O 1
ATOM 731 N N . TYR A 1 94 ? 24.040 -4.612 0.052 1.00 16.60 2070 TYR A N 1
ATOM 732 C CA . TYR A 1 94 ? 22.628 -5.004 0.207 1.00 16.68 2070 TYR A CA 1
ATOM 733 C C . TYR A 1 94 ? 22.396 -5.509 1.623 1.00 15.54 2070 TYR A C 1
ATOM 734 O O . TYR A 1 94 ? 23.311 -6.043 2.258 1.00 16.37 2070 TYR A O 1
ATOM 743 N N . GLU A 1 95 ? 21.130 -5.367 2.001 1.00 15.46 2071 GLU A N 1
ATOM 744 C CA . GLU A 1 95 ? 20.562 -5.896 3.263 1.00 15.33 2071 GLU A CA 1
ATOM 745 C C . GLU A 1 95 ? 19.544 -6.989 2.893 1.00 15.06 2071 GLU A C 1
ATOM 746 O O . GLU A 1 95 ? 18.887 -6.884 1.836 1.00 15.84 2071 GLU A O 1
ATOM 752 N N . LEU A 1 96 ? 19.496 -8.034 3.733 1.00 14.47 2072 LEU A N 1
ATOM 753 C CA . LEU A 1 96 ? 18.511 -9.129 3.632 1.00 14.50 2072 LEU A CA 1
ATOM 754 C C . LEU A 1 96 ? 17.362 -8.875 4.593 1.00 14.10 2072 LEU A C 1
ATOM 755 O O . LEU A 1 96 ? 17.618 -8.539 5.770 1.00 14.55 2072 LEU A O 1
ATOM 760 N N . ARG A 1 97 ? 16.133 -9.084 4.161 1.00 13.70 2073 ARG A N 1
ATOM 761 C CA . ARG A 1 97 ? 14.974 -9.198 5.049 1.00 13.99 2073 ARG A CA 1
ATOM 762 C C . ARG A 1 97 ? 14.260 -10.523 4.841 1.00 13.95 2073 ARG A C 1
ATOM 763 O O . ARG A 1 97 ? 14.143 -10.973 3.688 1.00 14.93 2073 ARG A O 1
ATOM 771 N N . VAL A 1 98 ? 13.862 -11.133 5.943 1.00 13.84 2074 VAL A N 1
ATOM 772 C CA . VAL A 1 98 ? 13.081 -12.369 5.911 1.00 14.15 2074 VAL A CA 1
ATOM 773 C C . VAL A 1 98 ? 11.767 -12.028 6.602 1.00 14.61 2074 VAL A C 1
ATOM 774 O O . VAL A 1 98 ? 11.800 -11.530 7.757 1.00 14.37 2074 VAL A O 1
ATOM 778 N N . ASP A 1 99 ? 10.661 -12.260 5.919 1.00 13.84 2075 ASP A N 1
ATOM 779 C CA . ASP A 1 99 ? 9.300 -12.142 6.487 1.00 14.47 2075 ASP A CA 1
ATOM 780 C C . ASP A 1 99 ? 8.700 -13.520 6.637 1.00 14.43 2075 ASP A C 1
ATOM 781 O O . ASP A 1 99 ? 8.682 -14.298 5.687 1.00 15.91 2075 ASP A O 1
ATOM 786 N N . LEU A 1 100 ? 8.192 -13.806 7.834 1.00 13.94 2076 LEU A N 1
ATOM 787 C CA . LEU A 1 100 ? 7.619 -15.126 8.155 1.00 14.69 2076 LEU A CA 1
ATOM 788 C C . LEU A 1 100 ? 6.192 -14.914 8.669 1.00 14.64 2076 LEU A C 1
ATOM 789 O O . LEU A 1 100 ? 5.944 -13.961 9.413 1.00 15.84 2076 LEU A O 1
ATOM 794 N N . ARG A 1 101 ? 5.314 -15.827 8.339 1.00 15.45 2077 ARG A N 1
ATOM 795 C CA . ARG A 1 101 ? 3.932 -15.794 8.881 1.00 16.46 2077 ARG A CA 1
ATOM 796 C C . ARG A 1 101 ? 3.432 -17.213 9.036 1.00 16.73 2077 ARG A C 1
ATOM 797 O O . ARG A 1 101 ? 3.656 -18.022 8.162 1.00 16.79 2077 ARG A O 1
ATOM 801 N N . ASP A 1 102 ? 2.777 -17.495 10.165 1.00 15.97 2078 ASP A N 1
ATOM 802 C CA . ASP A 1 102 ? 2.307 -18.863 10.397 1.00 17.02 2078 ASP A CA 1
ATOM 803 C C . ASP A 1 102 ? 1.091 -18.735 11.301 1.00 17.60 2078 ASP A C 1
ATOM 804 O O . ASP A 1 102 ? 1.270 -18.235 12.407 1.00 18.62 2078 ASP A O 1
ATOM 809 N N . HIS A 1 103 ? -0.073 -19.208 10.855 1.00 19.04 2079 HIS A N 1
ATOM 810 C CA . HIS A 1 103 ? -1.314 -19.170 11.677 1.00 20.04 2079 HIS A CA 1
ATOM 811 C C . HIS A 1 103 ? -1.477 -17.801 12.329 1.00 20.33 2079 HIS A C 1
ATOM 812 O O . HIS A 1 103 ? -1.700 -17.754 13.549 1.00 21.23 2079 HIS A O 1
ATOM 819 N N . GLY A 1 104 ? -1.302 -16.751 11.531 1.00 19.71 2080 GLY A N 1
ATOM 820 C CA . GLY A 1 104 ? -1.582 -15.355 11.888 1.00 21.53 2080 GLY A CA 1
ATOM 821 C C . GLY A 1 104 ? -0.456 -14.688 12.667 1.00 22.69 2080 GLY A C 1
ATOM 822 O O . GLY A 1 104 ? -0.531 -13.452 12.857 1.00 26.99 2080 GLY A O 1
ATOM 823 N N . GLU A 1 105 ? 0.537 -15.434 13.138 1.00 21.92 2081 GLU A N 1
ATOM 824 C CA . GLU A 1 105 ? 1.712 -14.862 13.838 1.00 22.06 2081 GLU A CA 1
ATOM 825 C C . GLU A 1 105 ? 2.734 -14.444 12.786 1.00 21.47 2081 GLU A C 1
ATOM 826 O O . GLU A 1 105 ? 2.947 -15.228 11.845 1.00 19.80 2081 GLU A O 1
ATOM 832 N N . THR A 1 106 ? 3.333 -13.290 12.960 1.00 20.56 2082 THR A N 1
ATOM 833 C CA . THR A 1 106 ? 4.413 -12.824 12.050 1.00 19.79 2082 THR A CA 1
ATOM 834 C C . THR A 1 106 ? 5.712 -12.620 12.811 1.00 18.84 2082 THR A C 1
ATOM 835 O O . THR A 1 106 ? 5.709 -12.371 14.019 1.00 19.71 2082 THR A O 1
ATOM 839 N N . ALA A 1 107 ? 6.818 -12.758 12.105 1.00 16.98 2083 ALA A N 1
ATOM 840 C CA . ALA A 1 107 ? 8.141 -12.393 12.630 1.00 15.92 2083 ALA A CA 1
ATOM 841 C C . ALA A 1 107 ? 8.971 -11.957 11.440 1.00 15.61 2083 ALA A C 1
ATOM 842 O O . ALA A 1 107 ? 8.623 -12.282 10.256 1.00 15.07 2083 ALA A O 1
ATOM 844 N N . PHE A 1 108 ? 10.098 -11.330 11.710 1.00 14.47 2084 PHE A N 1
ATOM 845 C CA . PHE A 1 108 ? 11.009 -10.904 10.642 1.00 15.51 2084 PHE A CA 1
ATOM 846 C C . PHE A 1 108 ? 12.440 -10.901 11.156 1.00 13.82 2084 PHE A C 1
ATOM 847 O O . PHE A 1 108 ? 12.692 -10.903 12.359 1.00 13.93 2084 PHE A O 1
ATOM 855 N N . ALA A 1 109 ? 13.348 -10.928 10.212 1.00 14.47 2085 ALA A N 1
ATOM 856 C CA . ALA A 1 109 ? 14.794 -10.791 10.463 1.00 14.19 2085 ALA A CA 1
ATOM 857 C C . ALA A 1 109 ? 15.341 -9.869 9.391 1.00 16.10 2085 ALA A C 1
ATOM 858 O O . ALA A 1 109 ? 14.926 -9.991 8.228 1.00 16.03 2085 ALA A O 1
ATOM 860 N N . VAL A 1 110 ? 16.246 -8.983 9.786 1.00 15.66 2086 VAL A N 1
ATOM 861 C CA . VAL A 1 110 ? 16.988 -8.106 8.866 1.00 15.59 2086 VAL A CA 1
ATOM 862 C C . VAL A 1 110 ? 18.454 -8.339 9.144 1.00 15.40 2086 VAL A C 1
ATOM 863 O O . VAL A 1 110 ? 18.837 -8.373 10.312 1.00 17.17 2086 VAL A O 1
ATOM 867 N N . TYR A 1 111 ? 19.242 -8.451 8.094 1.00 13.75 2087 TYR A N 1
ATOM 868 C CA . TYR A 1 111 ? 20.706 -8.520 8.160 1.00 14.66 2087 TYR A CA 1
ATOM 869 C C . TYR A 1 111 ? 21.226 -7.352 7.342 1.00 14.89 2087 TYR A C 1
ATOM 870 O O . TYR A 1 111 ? 21.046 -7.337 6.121 1.00 14.43 2087 TYR A O 1
ATOM 879 N N . ASP A 1 112 ? 21.919 -6.449 8.010 1.00 15.71 2088 ASP A N 1
ATOM 880 C CA . ASP A 1 112 ? 22.406 -5.197 7.398 1.00 18.34 2088 ASP A CA 1
ATOM 881 C C . ASP A 1 112 ? 23.399 -5.442 6.280 1.00 17.45 2088 ASP A C 1
ATOM 882 O O . ASP A 1 112 ? 23.545 -4.536 5.435 1.00 18.39 2088 ASP A O 1
ATOM 887 N N . LYS A 1 113 ? 24.085 -6.580 6.293 1.00 16.91 2089 LYS A N 1
ATOM 888 C CA . LYS A 1 113 ? 24.999 -6.948 5.200 1.00 18.58 2089 LYS A CA 1
ATOM 889 C C . LYS A 1 113 ? 24.615 -8.326 4.702 1.00 16.11 2089 LYS A C 1
ATOM 890 O O . LYS A 1 113 ? 24.621 -9.303 5.485 1.00 18.85 2089 LYS A O 1
ATOM 896 N N . PHE A 1 114 ? 24.416 -8.430 3.400 1.00 14.83 2090 PHE A N 1
ATOM 897 C CA . PHE A 1 114 ? 24.013 -9.693 2.752 1.00 14.50 2090 PHE A CA 1
ATOM 898 C C . PHE A 1 114 ? 24.648 -9.742 1.384 1.00 14.86 2090 PHE A C 1
ATOM 899 O O . PHE A 1 114 ? 24.487 -8.784 0.577 1.00 16.44 2090 PHE A O 1
ATOM 907 N N . SER A 1 115 ? 25.386 -10.804 1.136 1.00 15.33 2091 SER A N 1
ATOM 908 C CA . SER A 1 115 ? 25.914 -11.011 -0.217 1.00 15.46 2091 SER A CA 1
ATOM 909 C C . SER A 1 115 ? 25.957 -12.491 -0.518 1.00 14.96 2091 SER A C 1
ATOM 910 O O . SER A 1 115 ? 25.963 -13.329 0.388 1.00 18.74 2091 SER A O 1
ATOM 913 N N . VAL A 1 116 ? 26.021 -12.773 -1.796 1.00 15.58 20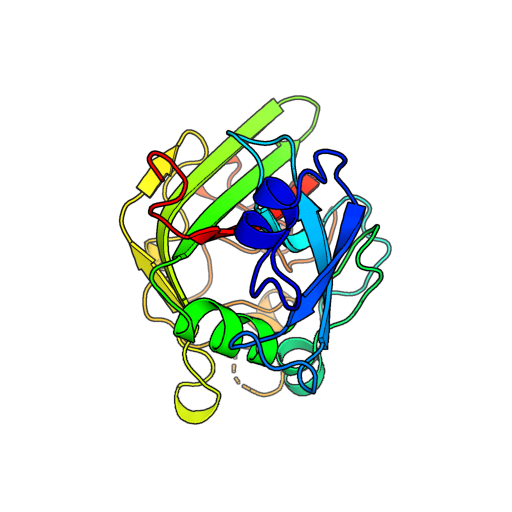92 VAL A N 1
ATOM 914 C CA . VAL A 1 116 ? 26.107 -14.155 -2.322 1.00 15.80 2092 VAL A CA 1
ATOM 915 C C . VAL A 1 116 ? 27.269 -14.157 -3.315 1.00 17.11 2092 VAL A C 1
ATOM 916 O O . VAL A 1 116 ? 27.253 -13.356 -4.242 1.00 16.32 2092 VAL A O 1
ATOM 920 N N . GLY A 1 117 ? 28.234 -15.032 -3.085 1.00 16.55 2093 GLY A N 1
ATOM 921 C CA . GLY A 1 117 ? 29.427 -15.087 -3.952 1.00 17.64 2093 GLY A CA 1
ATOM 922 C C . GLY A 1 117 ? 29.118 -15.719 -5.279 1.00 17.02 2093 GLY A C 1
ATOM 923 O O . GLY A 1 117 ? 28.009 -16.180 -5.517 1.00 16.78 2093 GLY A O 1
ATOM 924 N N . ASP A 1 118 ? 30.107 -15.782 -6.168 1.00 18.08 2094 ASP A N 1
ATOM 925 C CA . ASP A 1 118 ? 29.859 -16.336 -7.505 1.00 18.37 2094 ASP A CA 1
ATOM 926 C C . ASP A 1 118 ? 30.015 -17.855 -7.478 1.00 17.16 2094 ASP A C 1
ATOM 927 O O . ASP A 1 118 ? 30.209 -18.475 -6.425 1.00 17.73 2094 ASP A O 1
ATOM 932 N N . ALA A 1 119 ? 29.805 -18.477 -8.616 1.00 19.09 2095 ALA A N 1
ATOM 933 C CA . ALA A 1 119 ? 29.847 -19.952 -8.722 1.00 19.38 2095 ALA A CA 1
ATOM 934 C C . ALA A 1 119 ? 31.171 -20.551 -8.231 1.00 20.28 2095 ALA A C 1
ATOM 935 O O . ALA A 1 119 ? 31.113 -21.670 -7.715 1.00 21.73 2095 ALA A O 1
ATOM 937 N N . LYS A 1 120 ? 32.299 -19.870 -8.408 1.00 21.67 2096 LYS A N 1
ATOM 938 C CA . LYS A 1 120 ? 33.628 -20.406 -8.005 1.00 23.09 2096 LYS A CA 1
ATOM 939 C C . LYS A 1 120 ? 33.689 -20.409 -6.473 1.00 23.77 2096 LYS A C 1
ATOM 940 O O . LYS A 1 120 ? 34.505 -21.156 -5.907 1.00 24.51 2096 LYS A O 1
ATOM 942 N N . THR A 1 121 ? 32.798 -19.680 -5.789 1.00 19.33 2097 THR A N 1
ATOM 943 C CA . THR A 1 121 ? 32.660 -19.744 -4.306 1.00 20.30 2097 THR A CA 1
ATOM 944 C C . THR A 1 121 ? 31.569 -20.738 -3.874 1.00 18.97 2097 THR A C 1
ATOM 945 O O . THR A 1 121 ? 31.280 -20.817 -2.669 1.00 19.27 2097 THR A O 1
ATOM 949 N N . ARG A 1 122 ? 30.972 -21.466 -4.805 1.00 17.30 2098 ARG A N 1
ATOM 950 C CA . ARG A 1 122 ? 29.723 -22.235 -4.625 1.00 19.43 2098 ARG A CA 1
ATOM 951 C C . ARG A 1 122 ? 28.694 -21.311 -3.949 1.00 18.37 2098 ARG A C 1
ATOM 952 O O . ARG A 1 122 ? 27.955 -21.751 -3.071 1.00 18.36 2098 ARG A O 1
ATOM 957 N N . TYR A 1 123 ? 28.596 -20.071 -4.441 1.00 16.88 2099 TYR A N 1
ATOM 958 C CA . TYR A 1 123 ? 27.565 -19.078 -4.051 1.00 16.92 2099 TYR A CA 1
ATOM 959 C C . TYR A 1 123 ? 27.620 -18.852 -2.536 1.00 18.40 2099 TYR A C 1
ATOM 960 O O . TYR A 1 123 ? 26.553 -18.902 -1.880 1.00 19.03 2099 TYR A O 1
ATOM 969 N N . LYS A 1 124 ? 28.809 -18.578 -2.012 1.00 16.99 2100 LYS A N 1
ATOM 970 C CA . LYS A 1 124 ? 29.080 -18.406 -0.549 1.00 17.62 2100 LYS A CA 1
ATOM 971 C C . LYS A 1 124 ? 28.133 -17.337 -0.003 1.00 18.75 2100 LYS A C 1
ATOM 972 O O . LYS A 1 124 ? 28.032 -16.238 -0.566 1.00 19.79 2100 LYS A O 1
ATOM 978 N N . LEU A 1 125 ? 27.545 -17.626 1.151 1.00 16.80 2101 LEU A N 1
ATOM 979 C CA . LEU A 1 125 ? 26.628 -16.677 1.838 1.00 16.06 2101 LEU A CA 1
ATOM 980 C C . LEU A 1 125 ? 27.436 -15.781 2.775 1.00 15.69 2101 LEU A C 1
ATOM 981 O O . LEU A 1 125 ? 28.226 -16.300 3.570 1.00 16.39 2101 LEU A O 1
ATOM 986 N N . LYS A 1 126 ? 27.177 -14.480 2.763 1.00 15.57 2102 LYS A N 1
ATOM 987 C CA . LYS A 1 126 ? 27.581 -13.553 3.831 1.00 18.16 2102 LYS A CA 1
ATOM 988 C C . LYS A 1 126 ? 26.299 -12.957 4.405 1.00 17.77 2102 LYS A C 1
ATOM 989 O O . LYS A 1 126 ? 25.509 -12.369 3.638 1.00 17.28 2102 LYS A O 1
ATOM 993 N N . VAL A 1 127 ? 26.103 -13.079 5.719 1.00 16.92 2103 VAL A N 1
ATOM 994 C CA . VAL A 1 127 ? 24.977 -12.411 6.417 1.00 19.19 2103 VAL A CA 1
ATOM 99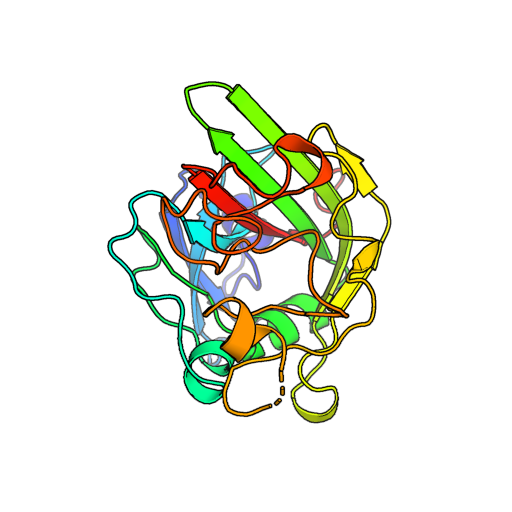5 C C . VAL A 1 127 ? 25.540 -11.914 7.729 1.00 20.28 2103 VAL A C 1
ATOM 996 O O . VAL A 1 127 ? 26.070 -12.724 8.502 1.00 22.28 2103 VAL A O 1
ATOM 1000 N N . GLU A 1 128 ? 25.393 -10.636 7.953 1.00 19.15 2104 GLU A N 1
ATOM 1001 C CA . GLU A 1 128 ? 25.863 -10.007 9.193 1.00 19.46 2104 GLU A CA 1
ATOM 1002 C C . GLU A 1 128 ? 24.875 -8.912 9.595 1.00 18.30 2104 GLU A C 1
ATOM 1003 O O . GLU A 1 128 ? 24.149 -8.409 8.761 1.00 17.65 2104 GLU A O 1
ATOM 1009 N N . GLY A 1 129 ? 24.910 -8.541 10.858 1.00 16.84 2105 GLY A N 1
ATOM 1010 C CA . GLY A 1 129 ? 24.210 -7.355 11.341 1.00 16.02 2105 GLY A CA 1
ATOM 1011 C C . GLY A 1 129 ? 22.723 -7.621 11.503 1.00 15.40 2105 GLY A C 1
ATOM 1012 O O . GLY A 1 129 ? 21.896 -6.959 10.897 1.00 16.06 2105 GLY A O 1
ATOM 1013 N N . TYR A 1 130 ? 22.394 -8.534 12.406 1.00 15.67 2106 TYR A N 1
ATOM 1014 C CA . TYR A 1 130 ? 21.017 -8.986 12.679 1.00 14.38 2106 TYR A CA 1
ATOM 1015 C C . TYR A 1 130 ? 20.223 -7.962 13.473 1.00 15.68 2106 TYR A C 1
ATOM 1016 O O . TYR A 1 130 ? 20.700 -7.416 14.491 1.00 16.86 2106 TYR A O 1
ATOM 1025 N N . SER A 1 131 ? 18.960 -7.793 13.106 1.00 15.58 2107 SER A N 1
ATOM 1026 C CA . SER A 1 131 ? 17.906 -7.241 13.969 1.00 15.53 2107 SER A CA 1
ATOM 1027 C C . SER A 1 131 ? 16.628 -7.989 13.642 1.00 15.86 2107 SER A C 1
ATOM 1028 O O . SER A 1 131 ? 16.483 -8.522 12.531 1.00 16.78 2107 SER A O 1
ATOM 1031 N N . GLY A 1 132 ? 15.721 -8.034 14.571 1.00 17.00 2108 GLY A N 1
ATOM 1032 C CA . GLY A 1 132 ? 14.381 -8.518 14.290 1.00 16.57 2108 GLY A CA 1
ATOM 1033 C C . GLY A 1 132 ? 13.748 -9.280 15.408 1.00 15.34 2108 GLY A C 1
ATOM 1034 O O . GLY A 1 132 ? 14.210 -9.202 16.580 1.00 16.53 2108 GLY A O 1
ATOM 1035 N N . THR A 1 133 ? 12.688 -9.993 15.065 1.00 14.02 2109 THR A N 1
ATOM 1036 C CA . THR A 1 133 ? 11.859 -10.733 16.034 1.00 14.62 2109 THR A CA 1
ATOM 1037 C C . THR A 1 133 ? 11.897 -12.240 15.795 1.00 14.50 2109 THR A C 1
ATOM 1038 O O . THR A 1 133 ? 11.339 -12.967 16.620 1.00 16.03 2109 THR A O 1
ATOM 1042 N N . ALA A 1 134 ? 12.433 -12.703 14.646 1.00 13.83 2110 ALA A N 1
ATOM 1043 C CA . ALA A 1 134 ? 12.407 -14.147 14.358 1.00 13.39 2110 ALA A CA 1
ATOM 1044 C C . ALA A 1 134 ? 13.480 -14.889 15.124 1.00 13.19 2110 ALA A C 1
ATOM 1045 O O . ALA A 1 134 ? 13.397 -16.136 15.221 1.00 13.96 2110 ALA A O 1
ATOM 1047 N N . GLY A 1 135 ? 14.492 -14.185 15.585 1.00 13.50 2111 GLY A N 1
ATOM 1048 C CA . GLY A 1 135 ? 15.687 -14.816 16.162 1.00 13.91 2111 GLY A CA 1
ATOM 1049 C C . GLY A 1 135 ? 16.740 -14.978 15.112 1.00 13.15 2111 GLY A C 1
ATOM 1050 O O . GLY A 1 135 ? 16.424 -15.227 13.921 1.00 13.70 2111 GLY A O 1
ATOM 1051 N N . ASP A 1 136 ? 17.995 -14.791 15.485 1.00 13.24 2112 ASP A N 1
ATOM 1052 C CA . ASP A 1 136 ? 19.132 -14.832 14.534 1.00 13.04 2112 ASP A CA 1
ATOM 1053 C C . ASP A 1 136 ? 19.470 -16.285 14.176 1.00 13.34 2112 ASP A C 1
ATOM 1054 O O . ASP A 1 136 ? 20.476 -16.819 14.687 1.00 14.41 2112 ASP A O 1
ATOM 1059 N N . SER A 1 137 ? 18.735 -16.863 13.236 1.00 13.12 2113 SER A N 1
ATOM 1060 C CA . SER A 1 137 ? 18.942 -18.266 12.777 1.00 12.94 2113 SER A CA 1
ATOM 1061 C C . SER A 1 137 ? 19.891 -18.308 11.571 1.00 15.40 2113 SER A C 1
ATOM 1062 O O . SER A 1 137 ? 20.429 -19.357 11.312 1.00 14.91 2113 SER A O 1
ATOM 1065 N N . MET A 1 138 ? 20.106 -17.206 10.872 1.00 14.87 2114 MET A N 1
ATOM 1066 C CA . MET A 1 138 ? 21.070 -17.196 9.747 1.00 14.45 2114 MET A CA 1
ATOM 1067 C C . MET A 1 138 ? 22.509 -17.138 10.255 1.00 14.85 2114 MET A C 1
ATOM 1068 O O . MET A 1 138 ? 23.394 -17.548 9.484 1.00 15.85 2114 MET A O 1
ATOM 1073 N N . ALA A 1 139 ? 22.802 -16.705 11.484 1.00 15.57 2115 ALA A N 1
ATOM 1074 C CA . ALA A 1 139 ? 24.213 -16.588 11.913 1.00 16.18 2115 ALA A CA 1
ATOM 1075 C C . ALA A 1 139 ? 24.890 -17.956 11.733 1.00 15.46 2115 ALA A C 1
ATOM 1076 O O . ALA A 1 139 ? 26.078 -18.014 11.322 1.00 15.68 2115 ALA A O 1
ATOM 1078 N N . TYR A 1 140 ? 24.185 -19.029 12.079 1.00 15.56 2116 TYR A N 1
ATOM 1079 C CA . TYR A 1 140 ? 24.708 -20.425 12.004 1.00 15.72 2116 TYR A CA 1
ATOM 1080 C C . TYR A 1 140 ? 25.226 -20.708 10.591 1.00 16.35 2116 TYR A C 1
ATOM 1081 O O . TYR A 1 140 ? 26.228 -21.469 10.432 1.00 17.16 2116 TYR A O 1
ATOM 1090 N N . HIS A 1 141 ? 24.577 -20.123 9.588 1.00 15.13 2117 HIS A N 1
ATOM 1091 C CA . HIS A 1 141 ? 24.786 -20.385 8.151 1.00 15.61 2117 HIS A CA 1
ATOM 1092 C C . HIS A 1 141 ? 25.859 -19.468 7.559 1.00 15.85 2117 HIS A C 1
ATOM 1093 O O . HIS A 1 141 ? 26.193 -19.630 6.383 1.00 15.06 2117 HIS A O 1
ATOM 1100 N N . ASN A 1 142 ? 26.243 -18.400 8.251 1.00 16.98 2118 ASN A N 1
ATOM 1101 C CA . ASN A 1 142 ? 27.137 -17.370 7.690 1.00 17.03 2118 ASN A CA 1
ATOM 1102 C C . ASN A 1 142 ? 28.409 -18.020 7.161 1.00 17.50 2118 ASN A C 1
ATOM 1103 O O . ASN A 1 142 ? 29.023 -18.792 7.870 1.00 17.44 2118 ASN A O 1
ATOM 1108 N N . GLY A 1 143 ? 28.792 -17.654 5.936 1.00 16.53 2119 GLY A N 1
ATOM 1109 C CA . GLY A 1 143 ? 30.049 -18.055 5.283 1.00 17.68 2119 GLY A CA 1
ATOM 1110 C C . GLY A 1 143 ? 29.932 -19.385 4.572 1.00 16.63 2119 GLY A C 1
ATOM 1111 O O . GLY A 1 143 ? 30.906 -19.812 3.935 1.00 18.31 2119 GLY A O 1
ATOM 1112 N N . ARG A 1 144 ? 28.784 -20.025 4.606 1.00 16.65 2120 ARG A N 1
ATOM 1113 C CA . ARG A 1 144 ? 28.666 -21.367 4.020 1.00 16.73 2120 ARG A CA 1
ATOM 1114 C C . ARG A 1 144 ? 28.364 -21.303 2.532 1.00 16.58 2120 ARG A C 1
ATOM 1115 O O . ARG A 1 144 ? 27.623 -20.417 2.056 1.00 17.13 2120 ARG A O 1
ATOM 1123 N N . SER A 1 145 ? 28.911 -22.270 1.788 1.00 18.16 2121 SER A N 1
ATOM 1124 C CA . SER A 1 145 ? 28.542 -22.472 0.372 1.00 17.94 2121 SER A CA 1
ATOM 1125 C C . SER A 1 145 ? 27.092 -22.968 0.292 1.00 16.64 2121 SER A C 1
ATOM 1126 O O . SER A 1 145 ? 26.558 -23.540 1.239 1.00 17.14 2121 SER A O 1
ATOM 1129 N N . PHE A 1 146 ? 26.546 -22.890 -0.895 1.00 16.53 2122 PHE A N 1
ATOM 1130 C CA . PHE A 1 146 ? 25.214 -23.430 -1.168 1.00 16.21 2122 PHE A CA 1
ATOM 1131 C C . PHE A 1 146 ? 25.393 -24.912 -1.406 1.00 17.99 2122 PHE A C 1
ATOM 1132 O O . PHE A 1 146 ? 26.408 -25.322 -1.944 1.00 19.10 2122 PHE A O 1
ATOM 1140 N N . SER A 1 147 ? 24.334 -25.656 -1.121 1.00 17.10 2123 SER A N 1
ATOM 1141 C CA . SER A 1 147 ? 24.270 -27.130 -1.299 1.00 17.85 2123 SER A CA 1
ATOM 1142 C C . SER A 1 147 ? 22.946 -27.538 -1.903 1.00 18.43 2123 SER A C 1
ATOM 1143 O O . SER A 1 147 ? 21.896 -27.201 -1.354 1.00 18.39 2123 SER A O 1
ATOM 1146 N N . THR A 1 148 ? 23.021 -28.378 -2.943 1.00 18.49 2124 THR A N 1
ATOM 1147 C CA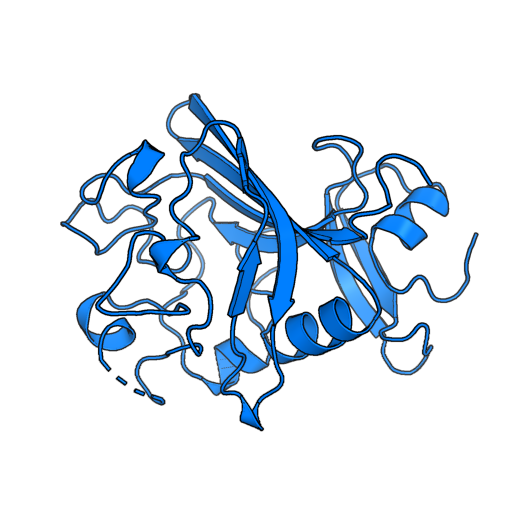 . THR A 1 148 ? 21.900 -29.156 -3.476 1.00 17.90 2124 THR A CA 1
ATOM 1148 C C . THR A 1 148 ? 22.274 -30.631 -3.407 1.00 18.06 2124 THR A C 1
ATOM 1149 O O . THR A 1 148 ? 23.426 -30.937 -3.094 1.00 19.55 2124 THR A O 1
ATOM 1153 N N . PHE A 1 149 ? 21.298 -31.488 -3.661 1.00 19.18 2125 PHE A N 1
ATOM 1154 C CA . PHE A 1 149 ? 21.503 -32.953 -3.518 1.00 20.84 2125 PHE A CA 1
ATOM 1155 C C . PHE A 1 149 ? 22.605 -33.393 -4.462 1.00 21.43 2125 PHE A C 1
ATOM 1156 O O . PHE A 1 149 ? 23.348 -34.339 -4.121 1.00 21.47 2125 PHE A O 1
ATOM 1164 N N . ASP A 1 150 ? 22.783 -32.699 -5.589 1.00 21.97 2126 ASP A N 1
ATOM 1165 C CA . ASP A 1 150 ? 23.765 -33.151 -6.606 1.00 23.20 2126 ASP A CA 1
ATOM 1166 C C . ASP A 1 150 ? 25.087 -32.391 -6.521 1.00 25.36 2126 ASP A C 1
ATOM 1167 O O . ASP A 1 150 ? 25.955 -32.596 -7.401 1.00 29.34 2126 ASP A O 1
ATOM 1172 N N . LYS A 1 151 ? 25.285 -31.503 -5.538 1.00 27.19 2127 LYS A N 1
ATOM 1173 C CA . LYS A 1 151 ? 26.573 -30.795 -5.324 1.00 32.44 2127 LYS A CA 1
ATOM 1174 C C . LYS A 1 151 ? 26.708 -30.575 -3.817 1.00 40.06 2127 LYS A C 1
ATOM 1175 O O . LYS A 1 151 ? 26.823 -31.626 -3.157 1.00 35.05 2127 LYS A O 1
ATOM 1181 N N . ASN A 1 159 ? 25.451 -35.277 3.031 1.00 39.37 2135 ASN A N 1
ATOM 1182 C CA . ASN A 1 159 ? 24.810 -34.204 2.214 1.00 34.48 2135 ASN A CA 1
ATOM 1183 C C . ASN A 1 159 ? 23.463 -33.837 2.872 1.00 30.24 2135 ASN A C 1
ATOM 1184 O O . ASN A 1 159 ? 22.523 -34.620 2.906 1.00 26.72 2135 ASN A O 1
ATOM 1189 N N . CYS A 1 160 ? 23.365 -32.595 3.361 1.00 28.42 2136 CYS A N 1
ATOM 1190 C CA . CYS A 1 160 ? 22.170 -32.073 4.072 1.00 24.87 2136 CYS A CA 1
ATOM 1191 C C . CYS A 1 160 ? 20.962 -31.932 3.146 1.00 23.50 2136 CYS A C 1
ATOM 1192 O O . CYS A 1 160 ? 19.816 -32.130 3.596 1.00 23.78 2136 CYS A O 1
ATOM 1195 N N . ALA A 1 161 ? 21.207 -31.562 1.882 1.00 22.42 2137 ALA A N 1
ATOM 1196 C CA . ALA A 1 161 ? 20.144 -31.319 0.897 1.00 24.31 2137 ALA A CA 1
ATOM 1197 C C . ALA A 1 161 ? 19.436 -32.641 0.653 1.00 25.22 2137 ALA A C 1
ATOM 1198 O O . ALA A 1 161 ? 18.237 -32.663 0.565 1.00 25.11 2137 ALA A O 1
ATOM 1200 N N . LEU A 1 162 ? 20.224 -33.682 0.505 1.00 27.78 2138 LEU A N 1
ATOM 1201 C CA . LEU A 1 162 ? 19.672 -35.037 0.325 1.00 32.80 2138 LEU A CA 1
ATOM 1202 C C . LEU A 1 162 ? 18.950 -35.466 1.609 1.00 30.29 2138 LEU A C 1
ATOM 1203 O O . LEU A 1 162 ? 17.799 -35.878 1.469 1.00 31.45 2138 LEU A O 1
ATOM 1208 N N . SER A 1 163 ? 19.590 -35.328 2.784 1.00 31.20 2139 SER A N 1
ATOM 1209 C CA . SER A 1 163 ? 19.059 -35.829 4.085 1.00 35.36 2139 SER A CA 1
ATOM 1210 C C . SER A 1 163 ? 17.725 -35.155 4.400 1.00 38.76 2139 SER A C 1
ATOM 1211 O O . SER A 1 163 ? 16.828 -35.870 4.854 1.00 38.74 2139 SER A O 1
ATOM 1214 N N . TYR A 1 164 ? 17.598 -33.829 4.190 1.00 30.31 2140 TYR A N 1
ATOM 1215 C CA . TYR A 1 164 ? 16.359 -33.058 4.497 1.00 31.62 2140 TYR A CA 1
ATOM 1216 C C . TYR A 1 164 ? 15.526 -32.783 3.206 1.00 28.02 2140 TYR A C 1
ATOM 1217 O O . TYR A 1 164 ? 14.420 -32.237 3.274 1.00 34.50 2140 TYR A O 1
ATOM 1226 N N . LYS A 1 165 ? 15.919 -33.291 2.037 1.00 32.79 2141 LYS A N 1
ATOM 1227 C CA . LYS A 1 165 ? 15.179 -33.115 0.763 1.00 27.81 2141 LYS A CA 1
ATOM 1228 C C . LYS A 1 165 ? 14.866 -31.618 0.548 1.00 28.55 2141 LYS A C 1
ATOM 1229 O O . LYS A 1 165 ? 13.706 -31.273 0.233 1.00 28.84 2141 LYS A O 1
ATOM 1231 N N . GLY A 1 166 ? 15.871 -30.759 0.683 1.00 24.57 2142 GLY A N 1
ATOM 1232 C CA . GLY A 1 166 ? 15.759 -29.319 0.376 1.00 21.48 2142 GLY A CA 1
ATOM 1233 C C . GLY A 1 166 ? 17.032 -28.824 -0.288 1.00 20.36 2142 GLY A C 1
ATOM 1234 O O . GLY A 1 166 ? 17.673 -29.563 -1.033 1.00 21.17 2142 GLY A O 1
ATOM 1235 N N . ALA A 1 167 ? 17.332 -27.537 -0.172 1.00 17.78 2143 ALA A N 1
ATOM 1236 C CA . ALA A 1 167 ? 18.541 -26.887 -0.692 1.00 17.73 2143 ALA A CA 1
ATOM 1237 C C . ALA A 1 167 ? 18.791 -25.689 0.212 1.00 15.82 2143 ALA A C 1
ATOM 1238 O O . ALA A 1 167 ? 17.809 -25.001 0.570 1.00 15.61 2143 ALA A O 1
ATOM 1240 N N . PHE A 1 168 ? 20.040 -25.365 0.490 1.00 15.11 2144 PHE A N 1
ATOM 1241 C CA . PHE A 1 168 ? 20.341 -24.199 1.347 1.00 16.03 2144 PHE A CA 1
ATOM 1242 C C . PHE A 1 168 ? 21.837 -24.004 1.437 1.00 16.43 2144 PHE A C 1
ATOM 1243 O O . PHE A 1 168 ? 22.568 -24.865 0.972 1.00 16.57 2144 PHE A O 1
ATOM 1251 N N . TRP A 1 169 ? 22.254 -22.926 2.073 1.00 15.34 2145 TRP A N 1
ATOM 1252 C CA . TRP A 1 169 ? 23.643 -22.752 2.535 1.00 14.75 2145 TRP A CA 1
ATOM 1253 C C . TRP A 1 169 ? 23.858 -23.604 3.778 1.00 14.83 2145 TRP A C 1
ATOM 1254 O O . TRP A 1 169 ? 24.022 -23.088 4.876 1.00 15.97 2145 TRP A O 1
ATOM 1265 N N . TYR A 1 170 ? 23.771 -24.921 3.626 1.00 16.11 2146 TYR A N 1
ATOM 1266 C CA . TYR A 1 170 ? 23.748 -25.858 4.750 1.00 16.77 2146 TYR A CA 1
ATOM 1267 C C . TYR A 1 170 ? 25.108 -25.939 5.432 1.00 17.41 2146 TYR A C 1
ATOM 1268 O O . TYR A 1 170 ? 26.174 -25.690 4.856 1.00 20.03 2146 TYR A O 1
ATOM 1277 N N . ARG A 1 171 ? 25.060 -26.243 6.710 1.00 17.77 2147 ARG A N 1
ATOM 1278 C CA . ARG A 1 171 ? 26.251 -26.486 7.548 1.00 17.82 2147 ARG A CA 1
ATOM 1279 C C . ARG A 1 171 ? 26.179 -27.941 8.013 1.00 18.88 2147 ARG A C 1
ATOM 1280 O O . ARG A 1 171 ? 26.580 -28.820 7.229 1.00 21.86 2147 ARG A O 1
ATOM 1288 N N . ASN A 1 172 ? 25.621 -28.215 9.193 1.00 18.99 2148 ASN A N 1
ATOM 1289 C CA . ASN A 1 172 ? 25.524 -29.624 9.650 1.00 19.33 2148 ASN A CA 1
ATOM 1290 C C . ASN A 1 172 ? 24.349 -29.761 10.609 1.00 18.42 2148 ASN A C 1
ATOM 1291 O O . ASN A 1 172 ? 24.554 -30.167 11.763 1.00 20.75 2148 ASN A O 1
ATOM 1296 N N . CYS A 1 173 ? 23.115 -29.463 10.186 1.00 17.48 2149 CYS A N 1
ATOM 1297 C CA . CYS A 1 173 ? 22.767 -29.073 8.825 1.00 17.46 2149 CYS A CA 1
ATOM 1298 C C . CYS A 1 173 ? 22.148 -27.666 8.789 1.00 17.61 2149 CYS A C 1
ATOM 1299 O O . CYS A 1 173 ? 22.558 -26.863 7.926 1.00 17.14 2149 CYS A O 1
ATOM 1302 N N . HIS A 1 174 ? 21.152 -27.384 9.628 1.00 16.08 2150 HIS A N 1
ATOM 1303 C CA . HIS A 1 174 ? 20.447 -26.101 9.430 1.00 14.75 2150 HIS A CA 1
ATOM 1304 C C . HIS A 1 174 ? 19.783 -25.609 10.699 1.00 15.37 2150 HIS A C 1
ATOM 1305 O O . HIS A 1 174 ? 19.297 -26.384 11.557 1.00 15.71 2150 HIS A O 1
ATOM 1312 N N . ARG A 1 175 ? 19.694 -24.285 10.769 1.00 13.65 2151 ARG A N 1
ATOM 1313 C CA . ARG A 1 175 ? 18.682 -23.590 11.610 1.00 15.59 2151 ARG A CA 1
ATOM 1314 C C . ARG A 1 175 ? 17.665 -22.853 10.748 1.00 16.34 2151 ARG A C 1
ATOM 1315 O O . ARG A 1 175 ? 16.597 -22.511 11.256 1.00 16.45 2151 ARG A O 1
ATOM 1323 N N . VAL A 1 176 ? 17.973 -22.648 9.472 1.00 14.53 2152 VAL A N 1
ATOM 1324 C CA . VAL A 1 176 ? 17.025 -22.072 8.493 1.00 13.92 2152 VAL A CA 1
ATOM 1325 C C . VAL A 1 176 ? 16.884 -23.103 7.381 1.00 14.06 2152 VAL A C 1
ATOM 1326 O O . VAL A 1 176 ? 17.938 -23.529 6.843 1.00 15.42 2152 VAL A O 1
ATOM 1330 N N . ASN A 1 177 ? 15.652 -23.407 6.988 1.00 14.52 2153 ASN A N 1
ATOM 1331 C CA . ASN A 1 177 ? 15.404 -24.387 5.914 1.00 13.94 2153 ASN A CA 1
ATOM 1332 C C . ASN A 1 177 ? 14.237 -23.904 5.061 1.00 14.36 2153 ASN A C 1
ATOM 1333 O O . ASN A 1 177 ? 13.276 -24.656 4.877 1.00 15.70 2153 ASN A O 1
ATOM 1338 N N . LEU A 1 178 ? 14.267 -22.665 4.573 1.00 13.65 2154 LEU A N 1
ATOM 1339 C CA . LEU A 1 178 ? 13.065 -22.078 3.934 1.00 13.86 2154 LEU A CA 1
ATOM 1340 C C . LEU A 1 178 ? 12.805 -22.644 2.535 1.00 14.94 2154 LEU A C 1
ATOM 1341 O O . LEU A 1 178 ? 11.721 -22.367 2.014 1.00 16.14 2154 LEU A O 1
ATOM 1346 N N . MET A 1 179 ? 13.717 -23.466 2.010 1.00 15.32 2155 MET A N 1
ATOM 1347 C CA . MET A 1 179 ? 13.497 -24.227 0.767 1.00 14.71 2155 MET A CA 1
ATOM 1348 C C . MET A 1 179 ? 13.243 -25.702 1.113 1.00 15.91 2155 MET A C 1
ATOM 1349 O O . MET A 1 179 ? 13.450 -26.586 0.280 1.00 18.09 2155 MET A O 1
ATOM 1354 N N . GLY A 1 180 ? 12.743 -25.968 2.317 1.00 15.37 2156 GLY A N 1
ATOM 1355 C CA . GLY A 1 180 ? 12.407 -27.332 2.727 1.00 16.05 2156 GLY A CA 1
ATOM 1356 C C . GLY A 1 180 ? 11.043 -27.760 2.236 1.00 17.26 2156 GLY A C 1
ATOM 1357 O O . GLY A 1 180 ? 10.407 -27.097 1.385 1.00 17.13 2156 GLY A O 1
ATOM 1358 N N . ARG A 1 181 ? 10.614 -28.920 2.723 1.00 17.95 2157 ARG A N 1
ATOM 1359 C CA . ARG A 1 181 ? 9.352 -29.541 2.255 1.00 18.97 2157 ARG A CA 1
ATOM 1360 C C . ARG A 1 181 ? 8.151 -28.855 2.885 1.00 18.00 2157 ARG A C 1
ATOM 1361 O O . ARG A 1 181 ? 8.038 -28.813 4.137 1.00 18.84 2157 ARG A O 1
ATOM 1369 N N . TYR A 1 182 ? 7.236 -28.333 2.101 1.00 17.32 2158 TYR A N 1
ATOM 1370 C CA . TYR A 1 182 ? 6.076 -27.572 2.570 1.00 17.75 2158 TYR A CA 1
ATOM 1371 C C . TYR A 1 182 ? 5.173 -28.448 3.442 1.00 17.89 2158 TYR A C 1
ATOM 1372 O O . TYR A 1 182 ? 4.855 -29.591 3.070 1.00 20.39 2158 TYR A O 1
ATOM 1381 N N . GLY A 1 183 ? 4.787 -27.905 4.572 1.00 19.82 2159 GLY A N 1
ATOM 1382 C CA . GLY A 1 183 ? 3.846 -28.510 5.518 1.00 20.15 2159 GLY A CA 1
ATOM 1383 C C . GLY A 1 183 ? 4.407 -29.720 6.230 1.00 21.56 2159 GLY A C 1
ATOM 1384 O O . GLY A 1 183 ? 3.573 -30.458 6.813 1.00 23.79 2159 GLY A O 1
ATOM 1385 N N . ASP A 1 184 ? 5.706 -29.978 6.157 1.00 19.39 2160 ASP A N 1
ATOM 1386 C CA . ASP A 1 184 ? 6.308 -31.205 6.744 1.00 18.99 2160 ASP A CA 1
ATOM 1387 C C . ASP A 1 184 ? 6.797 -30.868 8.155 1.00 19.52 2160 ASP A C 1
ATOM 1388 O O . ASP A 1 184 ? 7.871 -30.209 8.319 1.00 19.18 2160 ASP A O 1
ATOM 1393 N N . ASN A 1 185 ? 6.057 -31.265 9.187 1.00 19.21 2161 ASN A N 1
ATOM 1394 C CA . ASN A 1 185 ? 6.414 -30.967 10.593 1.00 18.85 2161 ASN A CA 1
ATOM 1395 C C . ASN A 1 185 ? 7.387 -32.000 11.151 1.00 19.19 2161 ASN A C 1
ATOM 1396 O O . ASN A 1 185 ? 7.766 -31.843 12.333 1.00 20.74 2161 ASN A O 1
ATOM 1401 N N . ASN A 1 186 ? 7.815 -32.997 10.371 1.00 20.51 2162 ASN A N 1
ATOM 1402 C CA . ASN A 1 186 ? 8.843 -33.952 10.842 1.00 22.84 2162 ASN A CA 1
ATOM 1403 C C . ASN A 1 186 ? 10.146 -33.192 11.097 1.00 22.43 2162 ASN A C 1
ATOM 1404 O O . ASN A 1 186 ? 10.435 -32.229 10.356 1.00 20.93 2162 ASN A O 1
ATOM 1409 N N . HIS A 1 187 ? 10.882 -33.564 12.136 1.00 20.83 2163 HIS A N 1
ATOM 1410 C CA . HIS A 1 187 ? 12.095 -32.820 12.590 1.00 19.48 2163 HIS A CA 1
ATOM 1411 C C . HIS A 1 187 ? 13.007 -32.446 11.421 1.00 19.43 2163 HIS A C 1
ATOM 1412 O O . HIS A 1 187 ? 13.491 -33.364 10.696 1.00 20.55 2163 HIS A O 1
ATOM 1419 N N . SER A 1 188 ? 13.213 -31.129 11.221 1.00 17.75 2164 SER A N 1
ATOM 1420 C CA . SER A 1 188 ? 14.207 -30.585 10.266 1.00 17.57 2164 SER A CA 1
ATOM 1421 C C . SER A 1 188 ? 13.816 -30.821 8.797 1.00 16.77 2164 SER A C 1
ATOM 1422 O O . SER A 1 188 ? 14.583 -30.414 7.952 1.00 19.29 2164 SER A O 1
ATOM 1425 N N . GLN A 1 189 ? 12.626 -31.336 8.507 1.00 18.25 2165 GLN A N 1
ATOM 1426 C CA . GLN A 1 189 ? 12.210 -31.623 7.103 1.00 19.63 2165 GLN A CA 1
ATOM 1427 C C . GLN A 1 189 ? 11.495 -30.432 6.465 1.00 19.32 2165 GLN A C 1
ATOM 1428 O O . GLN A 1 189 ? 11.454 -30.342 5.216 1.00 19.95 2165 GLN A O 1
ATOM 1431 N N . GLY A 1 190 ? 10.945 -29.507 7.248 1.00 16.87 2166 GLY A N 1
ATOM 1432 C CA . GLY A 1 190 ? 9.986 -28.526 6.729 1.00 18.68 2166 GLY A CA 1
ATOM 1433 C C . GLY A 1 190 ? 10.596 -27.142 6.587 1.00 15.21 2166 GLY A C 1
ATOM 1434 O O . GLY A 1 190 ? 11.828 -26.987 6.594 1.00 15.52 2166 GLY A O 1
ATOM 1435 N N . VAL A 1 191 ? 9.713 -26.198 6.409 1.00 14.94 2167 VAL A N 1
ATOM 1436 C CA . VAL A 1 191 ? 10.072 -24.778 6.149 1.00 14.55 2167 VAL A CA 1
ATOM 1437 C C . VAL A 1 191 ? 10.379 -24.204 7.533 1.00 15.03 2167 VAL A C 1
ATOM 1438 O O . VAL A 1 191 ? 9.493 -23.669 8.188 1.00 16.34 2167 VAL A O 1
ATOM 1442 N N . ASN A 1 192 ? 11.639 -24.329 7.961 1.00 14.63 2168 ASN A N 1
ATOM 1443 C CA . ASN A 1 192 ? 11.940 -24.089 9.386 1.00 14.64 2168 ASN A CA 1
ATOM 1444 C C . ASN A 1 192 ? 12.696 -22.770 9.560 1.00 13.97 2168 ASN A C 1
ATOM 1445 O O . ASN A 1 192 ? 13.607 -22.430 8.735 1.00 14.06 2168 ASN A O 1
ATOM 1450 N N . TRP A 1 193 ? 12.425 -22.100 10.673 1.00 13.51 2169 TRP A N 1
ATOM 1451 C CA . TRP A 1 193 ? 13.262 -21.011 11.205 1.00 13.87 2169 TRP A CA 1
ATOM 1452 C C . TRP A 1 193 ? 13.434 -21.291 12.684 1.00 13.94 2169 TRP A C 1
ATOM 1453 O O . TRP A 1 193 ? 12.519 -21.062 13.475 1.00 14.17 2169 TRP A O 1
ATOM 1464 N N . PHE A 1 194 ? 14.516 -21.964 13.010 1.00 13.91 2170 PHE A N 1
ATOM 1465 C CA . PHE A 1 194 ? 14.586 -22.661 14.310 1.00 13.47 2170 PHE A CA 1
ATOM 1466 C C . PHE A 1 194 ? 14.307 -21.734 15.484 1.00 14.45 2170 PHE A C 1
ATOM 1467 O O . PHE A 1 194 ? 13.617 -22.126 16.444 1.00 14.12 2170 PHE A O 1
ATOM 1475 N N . HIS A 1 195 ? 14.900 -20.545 15.481 1.00 13.33 2171 HIS A N 1
ATOM 1476 C CA . HIS A 1 195 ? 14.865 -19.690 16.692 1.00 13.10 2171 HIS A CA 1
ATOM 1477 C C . HIS A 1 195 ? 13.538 -18.945 16.780 1.00 15.33 2171 HIS A C 1
ATOM 1478 O O . HIS A 1 195 ? 13.395 -18.171 17.720 1.00 14.46 2171 HIS A O 1
ATOM 1485 N N . TRP A 1 196 ? 12.597 -19.222 15.881 1.00 13.99 2172 TRP A N 1
ATOM 1486 C CA . TRP A 1 196 ? 11.190 -18.760 15.966 1.00 14.27 2172 TRP A CA 1
ATOM 1487 C C . TRP A 1 196 ? 10.285 -19.943 16.292 1.00 15.28 2172 TRP A C 1
ATOM 1488 O O . TRP A 1 196 ? 9.522 -19.865 17.275 1.00 15.65 2172 TRP A O 1
ATOM 1499 N N . LYS A 1 197 ? 10.324 -21.014 15.489 1.00 15.26 2173 LYS A N 1
ATOM 1500 C CA . LYS A 1 197 ? 9.313 -22.097 15.610 1.00 15.96 2173 LYS A CA 1
ATOM 1501 C C . LYS A 1 197 ? 9.945 -23.470 15.693 1.00 14.98 2173 LYS A C 1
ATOM 1502 O O . LYS A 1 197 ? 9.186 -24.473 15.651 1.00 17.58 2173 LYS A O 1
ATOM 1508 N N . GLY A 1 198 ? 11.243 -23.578 15.814 1.00 15.60 2174 GLY A N 1
ATOM 1509 C CA . GLY A 1 198 ? 11.894 -24.868 16.019 1.00 16.23 2174 GLY A CA 1
ATOM 1510 C C . GLY A 1 198 ? 11.984 -25.697 14.781 1.00 15.71 2174 GLY A C 1
ATOM 1511 O O . GLY A 1 198 ? 11.896 -25.185 13.662 1.00 15.94 2174 GLY A O 1
ATOM 1512 N N . HIS A 1 199 ? 12.220 -26.990 14.981 1.00 16.49 2175 HIS A N 1
ATOM 1513 C CA . HIS A 1 199 ? 12.484 -27.925 13.852 1.00 16.13 2175 HIS A CA 1
ATOM 1514 C C . HIS A 1 199 ? 11.303 -28.864 13.605 1.00 16.53 2175 HIS A C 1
ATOM 1515 O O . HIS A 1 199 ? 11.377 -29.611 12.621 1.00 17.23 2175 HIS A O 1
ATOM 1522 N N . GLU A 1 200 ? 10.229 -28.751 14.387 1.00 16.77 2176 GLU A N 1
ATOM 1523 C CA . GLU A 1 200 ? 9.038 -29.635 14.218 1.00 18.30 2176 GLU A CA 1
ATOM 1524 C C . GLU A 1 200 ? 7.809 -28.784 13.909 1.00 19.68 2176 GLU A C 1
ATOM 1525 O O . GLU A 1 200 ? 6.657 -29.161 14.233 1.00 19.39 2176 GLU A O 1
ATOM 1531 N N . HIS A 1 201 ? 8.014 -27.671 13.205 1.00 17.38 2177 HIS A N 1
ATOM 1532 C CA . HIS A 1 201 ? 6.925 -26.757 12.824 1.00 18.53 2177 HIS A CA 1
ATOM 1533 C C . HIS A 1 201 ? 7.309 -26.155 11.485 1.00 18.78 2177 HIS A C 1
ATOM 1534 O O . HIS A 1 201 ? 8.246 -25.358 11.408 1.00 18.47 2177 HIS A O 1
ATOM 1541 N N . SER A 1 202 ? 6.590 -26.520 10.447 1.00 17.02 2178 SER A N 1
ATOM 1542 C CA . SER A 1 202 ? 6.831 -26.015 9.084 1.00 16.52 2178 SER A CA 1
ATOM 1543 C C . SER A 1 202 ? 6.039 -24.742 8.945 1.00 16.47 2178 SER A C 1
ATOM 1544 O O . SER A 1 202 ? 4.786 -24.760 9.159 1.00 19.66 2178 SER A O 1
ATOM 1547 N N . ILE A 1 203 ? 6.694 -23.663 8.537 1.00 15.41 2179 ILE A N 1
ATOM 1548 C CA . ILE A 1 203 ? 6.077 -22.312 8.485 1.00 15.55 2179 ILE A CA 1
ATOM 1549 C C . ILE 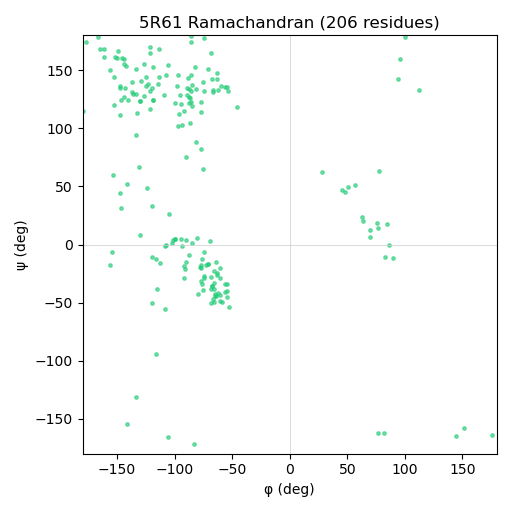A 1 203 ? 5.249 -22.155 7.212 1.00 14.92 2179 ILE A C 1
ATOM 1550 O O . ILE A 1 203 ? 5.735 -22.468 6.111 1.00 16.65 2179 ILE A O 1
ATOM 1555 N N . GLN A 1 204 ? 4.044 -21.632 7.351 1.00 15.66 2180 GLN A N 1
ATOM 1556 C CA . GLN A 1 204 ? 3.106 -21.486 6.207 1.00 17.89 2180 GLN A CA 1
ATOM 1557 C C . GLN A 1 204 ? 3.609 -20.520 5.140 1.00 15.77 2180 GLN A C 1
ATOM 1558 O O . GLN A 1 204 ? 3.390 -20.765 3.923 1.00 16.94 2180 GLN A O 1
ATOM 1564 N N . PHE A 1 205 ? 4.156 -19.398 5.548 1.00 16.16 2181 PHE A N 1
ATOM 1565 C CA . PHE A 1 205 ? 4.502 -18.292 4.638 1.00 15.67 2181 PHE A CA 1
ATOM 1566 C C . PHE A 1 205 ? 5.902 -17.796 4.939 1.00 15.57 2181 PHE A C 1
ATOM 1567 O O . PHE A 1 205 ? 6.209 -17.426 6.087 1.00 16.12 2181 PHE A O 1
ATOM 1575 N N . ALA A 1 206 ? 6.730 -17.685 3.907 1.00 15.47 2182 ALA A N 1
ATOM 1576 C CA . ALA A 1 206 ? 8.097 -17.183 4.104 1.00 15.63 2182 ALA A CA 1
ATOM 1577 C C . ALA A 1 206 ? 8.519 -16.417 2.867 1.00 14.41 2182 ALA A C 1
ATOM 1578 O O . ALA A 1 206 ? 8.291 -16.906 1.755 1.00 15.54 2182 ALA A O 1
ATOM 1580 N N . GLU A 1 207 ? 9.110 -15.249 3.059 1.00 14.71 2183 GLU A N 1
ATOM 1581 C CA . GLU A 1 207 ? 9.762 -14.533 1.938 1.00 14.65 2183 GLU A CA 1
ATOM 1582 C C . GLU A 1 207 ? 11.165 -14.135 2.347 1.00 14.54 2183 GLU A C 1
ATOM 1583 O O . GLU A 1 207 ? 11.359 -13.719 3.480 1.00 15.39 2183 GLU A O 1
ATOM 1589 N N . MET A 1 208 ? 12.111 -14.244 1.435 1.00 13.55 2184 MET A N 1
ATOM 1590 C CA . MET A 1 208 ? 13.453 -13.638 1.588 1.00 13.40 2184 MET A CA 1
ATOM 1591 C C . MET A 1 208 ? 13.582 -12.571 0.526 1.00 13.13 2184 MET A C 1
ATOM 1592 O O . MET A 1 208 ? 13.115 -12.797 -0.596 1.00 13.56 2184 MET A O 1
ATOM 1597 N N . LYS A 1 209 ? 14.143 -11.409 0.866 1.00 13.66 2185 LYS A N 1
ATOM 1598 C CA . LYS A 1 209 ? 14.194 -10.265 -0.067 1.00 13.68 2185 LYS A CA 1
ATOM 1599 C C . LYS A 1 209 ? 15.402 -9.395 0.248 1.00 14.14 2185 LYS A C 1
ATOM 1600 O O . LYS A 1 209 ? 15.998 -9.507 1.323 1.00 14.26 2185 LYS A O 1
ATOM 1606 N N . LEU A 1 210 ? 15.787 -8.573 -0.706 1.00 13.58 2186 LEU A N 1
ATOM 1607 C CA . LEU A 1 210 ? 17.002 -7.760 -0.549 1.00 13.76 2186 LEU A CA 1
ATOM 1608 C C . LEU A 1 210 ? 16.824 -6.378 -1.146 1.00 13.88 2186 LEU A C 1
ATOM 1609 O O . LEU A 1 210 ? 16.075 -6.192 -2.140 1.00 14.07 2186 LEU A O 1
ATOM 1614 N N . ARG A 1 211 ? 17.582 -5.442 -0.616 1.00 14.62 2187 ARG A N 1
ATOM 1615 C CA . ARG A 1 211 ? 17.618 -4.069 -1.164 1.00 15.43 2187 ARG A CA 1
ATOM 1616 C C . ARG A 1 211 ? 18.880 -3.413 -0.649 1.00 16.28 2187 ARG A C 1
ATOM 1617 O O . ARG A 1 211 ? 19.480 -3.891 0.299 1.00 15.20 2187 ARG A O 1
ATOM 1625 N N . PRO A 1 212 ? 19.291 -2.250 -1.181 1.00 15.60 2188 PRO A N 1
ATOM 1626 C CA . PRO A 1 212 ? 20.483 -1.594 -0.650 1.00 16.79 2188 PRO A CA 1
ATOM 1627 C C . PRO A 1 212 ? 20.352 -1.238 0.832 1.00 16.93 2188 PRO A C 1
ATOM 1628 O O . PRO A 1 212 ? 19.329 -0.750 1.256 1.00 16.84 2188 PRO A O 1
ATOM 1632 N N . SER A 1 213 ? 21.410 -1.508 1.577 1.00 17.59 2189 SER A N 1
ATOM 1633 C CA . SER A 1 213 ? 21.378 -1.250 3.029 1.00 18.01 2189 SER A CA 1
ATOM 1634 C C . SER A 1 213 ? 21.200 0.245 3.287 1.00 20.10 2189 SER A C 1
ATOM 1635 O O . SER A 1 213 ? 20.624 0.576 4.336 1.00 20.94 2189 SER A O 1
ATOM 1638 N N . ASN A 1 214 ? 21.625 1.104 2.365 1.00 18.00 2190 ASN A N 1
ATOM 1639 C CA . ASN A 1 214 ? 21.500 2.566 2.576 1.00 19.64 2190 ASN A CA 1
ATOM 1640 C C . ASN A 1 214 ? 20.118 3.113 2.231 1.00 19.84 2190 ASN A C 1
ATOM 1641 O O . ASN A 1 214 ? 19.913 4.327 2.376 1.00 20.43 2190 ASN A O 1
ATOM 1646 N N A PHE A 1 215 ? 19.158 2.285 1.810 0.32 20.00 2191 PHE A N 1
ATOM 1647 N N B PHE A 1 215 ? 19.183 2.263 1.801 0.27 21.76 2191 PHE A N 1
ATOM 1648 C CA A PHE A 1 215 ? 17.843 2.769 1.317 0.32 19.28 2191 PHE A CA 1
ATOM 1649 C CA B PHE A 1 215 ? 17.824 2.662 1.363 0.27 22.10 2191 PHE A CA 1
ATOM 1650 C C A PHE A 1 215 ? 17.068 3.439 2.465 0.32 21.63 2191 PHE A C 1
ATOM 1651 C C B PHE A 1 215 ? 17.118 3.458 2.464 0.27 23.09 2191 PHE A C 1
ATOM 1652 O O A PHE A 1 215 ? 16.273 4.352 2.151 0.32 24.84 2191 PHE A O 1
ATOM 1653 O O B PHE A 1 215 ? 16.418 4.440 2.111 0.27 25.21 2191 PHE A O 1
ATOM 1668 N N . ARG A 1 216 ? 17.332 3.055 3.723 1.00 23.52 2192 ARG A N 1
ATOM 1669 C CA . ARG A 1 216 ? 16.677 3.602 4.947 1.00 27.37 2192 ARG A CA 1
ATOM 1670 C C . ARG A 1 216 ? 17.019 5.078 5.153 1.00 28.27 2192 ARG A C 1
ATOM 1671 O O . ARG A 1 216 ? 16.438 5.651 6.087 1.00 33.34 2192 ARG A O 1
ATOM 1673 N N . ASN A 1 217 ? 17.960 5.639 4.412 1.00 20.85 2193 ASN A N 1
ATOM 1674 C CA . ASN A 1 217 ? 18.231 7.105 4.565 1.00 19.67 2193 ASN A CA 1
ATOM 1675 C C . ASN A 1 217 ? 18.661 7.774 3.267 1.00 22.67 2193 ASN A C 1
ATOM 1676 O O . ASN A 1 217 ? 19.403 8.758 3.343 1.00 25.74 2193 ASN A O 1
ATOM 1681 N N . LEU A 1 218 ? 18.194 7.325 2.114 1.00 22.83 2194 LEU A N 1
ATOM 1682 C CA . LEU A 1 218 ? 18.798 7.746 0.827 1.00 26.36 2194 LEU A CA 1
ATOM 1683 C C . LEU A 1 218 ? 18.285 9.110 0.340 1.00 34.36 2194 LEU A C 1
ATOM 1684 O O . LEU A 1 218 ? 17.099 9.262 0.234 1.00 34.87 2194 LEU A O 1
#

Nearest PDB structures (foldseek):
  5r5u-assembly1_A  TM=1.005E+00  e=3.058E-51  Homo sapiens
  8fnb-assembly2_B  TM=1.002E+00  e=4.803E-47  Homo sapien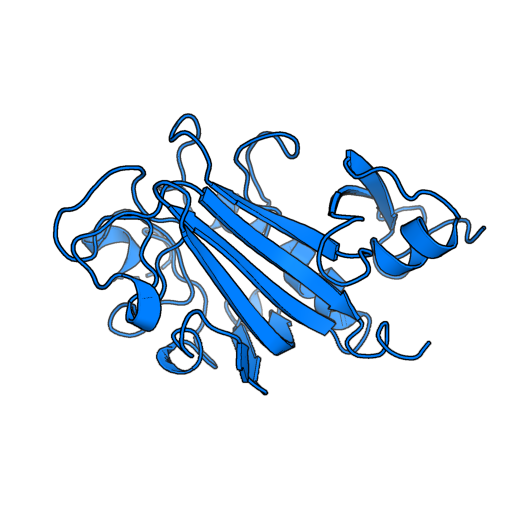s
  8fn8-assembly1_A  TM=1.001E+00  e=1.156E-46  Homo sapiens
  8fna-assembly1_A  TM=9.953E-01  e=2.261E-37  Homo sapiens
  2j5z-assembly1_A  TM=9.481E-01  e=4.422E-28  Homo sapiens

B-factor: mean 21.69, std 8.49, range [12.57, 69.59]

Solvent-accessible surface area: 8959 Å² total; per-residue (Å²): 129,86,103,77,9,59,0,0,2,38,2,36,106,36,58,62,87,105,40,10,72,35,46,0,39,11,120,32,53,148,88,67,55,20,85,0,31,0,10,5,106,31,93,54,0,0,0,0,0,0,0,10,3,81,68,33,113,57,84,6,74,41,60,35,68,20,0,12,69,18,32,39,75,58,132,68,4,0,0,0,0,0,55,21,0,27,106,0,8,82,33,42,98,2,13,0,26,0,22,3,61,1,137,68,84,100,7,63,0,17,2,74,105,5,37,3,20,69,55,99,60,77,6,104,0,62,4,82,39,75,59,32,90,1,21,55,0,0,54,38,0,48,27,98,44,4,27,0,75,82,124,92,16,0,113,75,63,24,0,0,0,0,14,108,129,22,3,71,0,0,0,0,2,122,68,51,20,86,104,109,7,27,0,0,0,0,76,99,49,50,19,19,120,59,10,1,73,56,0,19,0,1,0,8,19,28,88,28,87,145,139